Protein AF-A0A537GDN0-F1 (afdb_monomer)

Nearest PDB structures (foldseek):
  1l4i-assembly1_B  TM=6.019E-01  e=6.657E-03  Escherichia coli
  2yrl-assembly1_A  TM=5.130E-01  e=1.513E-02  Homo sapiens
  5cl2-assembly1_B  TM=4.945E-01  e=1.211E-01  Bacillus subtilis subsp. subtilis str. 168
  6z2o-assembly1_A  TM=4.673E-01  e=4.736E+00  Akkermansia muciniphila ATCC BAA-835

Structure (mmCIF, N/CA/C/O backbone):
data_AF-A0A537GDN0-F1
#
_entry.id   AF-A0A537GDN0-F1
#
loop_
_atom_site.group_PDB
_atom_site.id
_atom_site.type_symbol
_atom_site.label_atom_id
_atom_site.label_alt_id
_atom_site.label_comp_id
_atom_site.label_asym_id
_atom_site.label_entity_id
_atom_site.label_seq_id
_atom_site.pdbx_PDB_ins_code
_atom_site.Cartn_x
_atom_site.Cartn_y
_atom_site.Cartn_z
_atom_site.occupancy
_atom_site.B_iso_or_equiv
_atom_site.auth_seq_id
_atom_site.auth_comp_id
_atom_site.auth_asym_id
_atom_site.auth_atom_id
_atom_site.pdbx_PDB_model_num
ATOM 1 N N . MET A 1 1 ? 2.043 -4.968 15.373 1.00 88.62 1 MET A N 1
ATOM 2 C CA . MET A 1 1 ? 2.159 -6.056 14.367 1.00 88.62 1 MET A CA 1
ATOM 3 C C . MET A 1 1 ? 3.309 -5.772 13.423 1.00 88.62 1 MET A C 1
ATOM 5 O O . MET A 1 1 ? 3.603 -4.604 13.199 1.00 88.62 1 MET A O 1
ATOM 9 N N . ILE A 1 2 ? 3.929 -6.816 12.875 1.00 94.31 2 ILE A N 1
ATOM 10 C CA . ILE A 1 2 ? 4.989 -6.703 11.864 1.00 94.31 2 ILE A CA 1
ATOM 11 C C . ILE A 1 2 ? 4.588 -7.547 10.654 1.00 94.31 2 ILE A C 1
ATOM 13 O O . ILE A 1 2 ? 4.096 -8.663 10.818 1.00 94.31 2 ILE A O 1
ATOM 17 N N . TYR A 1 3 ? 4.791 -6.996 9.460 1.00 96.88 3 TYR A N 1
ATOM 18 C CA . TYR A 1 3 ? 4.464 -7.622 8.185 1.00 96.88 3 TYR A CA 1
ATOM 19 C C . TYR A 1 3 ? 5.710 -7.702 7.312 1.00 96.88 3 TYR A C 1
ATOM 21 O O . TYR A 1 3 ? 6.461 -6.732 7.231 1.00 96.88 3 TYR A O 1
ATOM 29 N N . GLN A 1 4 ? 5.887 -8.825 6.625 1.00 96.38 4 GLN A N 1
ATOM 30 C CA . GLN A 1 4 ? 6.893 -8.987 5.579 1.00 96.38 4 GLN A CA 1
ATOM 31 C C . GLN A 1 4 ? 6.228 -9.597 4.348 1.00 96.38 4 GLN A C 1
ATOM 33 O O . GLN A 1 4 ? 5.759 -10.730 4.391 1.00 96.38 4 GLN A O 1
ATOM 38 N N . SER A 1 5 ? 6.175 -8.854 3.247 1.00 96.38 5 SER A N 1
ATOM 39 C CA . SER A 1 5 ? 5.705 -9.373 1.964 1.00 96.38 5 SER A CA 1
ATOM 40 C C . SER A 1 5 ? 6.826 -10.102 1.225 1.00 96.38 5 SER A C 1
ATOM 42 O O . SER A 1 5 ? 8.001 -9.740 1.338 1.00 96.38 5 SER A O 1
ATOM 44 N N . PHE A 1 6 ? 6.467 -11.140 0.472 1.00 95.50 6 PHE A N 1
ATOM 45 C CA . PHE A 1 6 ? 7.384 -11.868 -0.401 1.00 95.50 6 PHE A CA 1
ATOM 46 C C . PHE A 1 6 ? 6.614 -12.625 -1.488 1.00 95.50 6 PHE A C 1
ATOM 48 O O . PHE A 1 6 ? 5.391 -12.756 -1.429 1.00 95.50 6 PHE A O 1
ATOM 55 N N . SER A 1 7 ? 7.331 -13.127 -2.489 1.00 94.75 7 SER A N 1
ATOM 56 C CA . SER A 1 7 ? 6.801 -14.087 -3.455 1.00 94.75 7 SER A CA 1
ATOM 57 C C . SER A 1 7 ? 7.675 -15.333 -3.507 1.00 94.75 7 SER A C 1
ATOM 59 O O . SER A 1 7 ? 8.884 -15.274 -3.277 1.00 94.75 7 SER A O 1
ATOM 61 N N . SER A 1 8 ? 7.058 -16.484 -3.755 1.00 94.19 8 SER A N 1
ATOM 62 C CA . SER A 1 8 ? 7.746 -17.776 -3.797 1.00 94.19 8 SER A CA 1
ATOM 63 C C . SER A 1 8 ? 6.926 -18.818 -4.567 1.00 94.19 8 SER A C 1
ATOM 65 O O . SER A 1 8 ? 5.904 -18.502 -5.180 1.00 94.19 8 SER A O 1
ATOM 67 N N . ILE A 1 9 ? 7.409 -20.060 -4.572 1.00 94.06 9 ILE A N 1
ATOM 68 C CA . ILE A 1 9 ? 6.649 -21.251 -4.970 1.00 94.06 9 ILE A CA 1
ATOM 69 C C . ILE A 1 9 ? 5.533 -21.564 -3.955 1.00 94.06 9 ILE A C 1
ATOM 71 O O . ILE A 1 9 ? 5.567 -21.096 -2.816 1.00 94.06 9 ILE A O 1
ATOM 75 N N . ALA A 1 10 ? 4.541 -22.372 -4.333 1.00 93.88 10 ALA A N 1
ATOM 76 C CA . ALA A 1 10 ? 3.380 -22.635 -3.476 1.00 93.88 10 ALA A CA 1
ATOM 77 C C . ALA A 1 10 ? 3.662 -23.588 -2.313 1.00 93.88 10 ALA A C 1
ATOM 79 O O . ALA A 1 10 ? 2.981 -23.532 -1.290 1.00 93.88 10 ALA A O 1
ATOM 80 N N . ASN A 1 11 ? 4.602 -24.517 -2.480 1.00 92.44 11 ASN A N 1
ATOM 81 C CA . ASN A 1 11 ? 4.937 -25.524 -1.478 1.00 92.44 11 ASN A CA 1
ATOM 82 C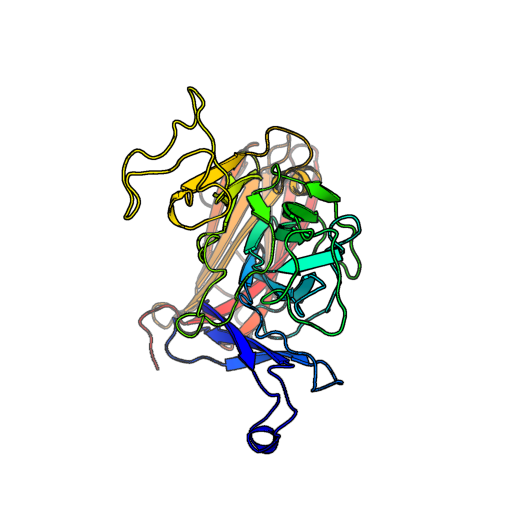 C . ASN A 1 11 ? 6.280 -26.195 -1.802 1.00 92.44 11 ASN A C 1
ATOM 84 O O . ASN A 1 11 ? 6.767 -26.109 -2.926 1.00 92.44 11 ASN A O 1
ATOM 88 N N . ALA A 1 12 ? 6.836 -26.935 -0.839 1.00 91.56 12 ALA A N 1
ATOM 89 C CA . ALA A 1 12 ? 8.118 -27.633 -0.984 1.00 91.56 12 ALA A CA 1
ATOM 90 C C . ALA A 1 12 ? 8.164 -28.646 -2.151 1.00 91.56 12 ALA A C 1
ATOM 92 O O . ALA A 1 12 ? 9.235 -28.957 -2.663 1.00 91.56 12 ALA A O 1
ATOM 93 N N . GLY A 1 13 ? 7.016 -29.158 -2.614 1.00 92.00 13 GLY A N 1
ATOM 94 C CA . GLY A 1 13 ? 6.959 -30.045 -3.780 1.00 92.00 13 GLY A CA 1
ATOM 95 C C . GLY A 1 13 ? 7.381 -29.363 -5.086 1.00 92.00 13 GLY A C 1
ATOM 96 O O . GLY A 1 13 ? 7.832 -30.035 -6.012 1.00 92.00 13 GLY A O 1
ATOM 97 N N . GLU A 1 14 ? 7.291 -28.035 -5.152 1.00 94.50 14 GLU A N 1
ATOM 98 C CA . GLU A 1 14 ? 7.679 -27.243 -6.320 1.00 94.50 14 GLU A CA 1
ATOM 99 C C . GLU A 1 14 ? 9.172 -26.881 -6.343 1.00 94.50 14 GLU A C 1
ATOM 101 O O . GLU A 1 14 ? 9.641 -26.354 -7.345 1.00 94.50 14 GLU A O 1
ATOM 106 N N . GLU A 1 15 ? 9.965 -27.223 -5.320 1.00 90.19 15 GLU A N 1
ATOM 107 C CA . GLU A 1 15 ? 11.417 -26.950 -5.310 1.00 90.19 15 GLU A CA 1
ATOM 108 C C . GLU A 1 15 ? 12.160 -27.612 -6.480 1.00 90.19 15 GLU A C 1
ATOM 110 O O . GLU A 1 15 ? 13.197 -27.132 -6.933 1.00 90.19 15 GLU A O 1
ATOM 115 N N . THR A 1 16 ? 11.621 -28.720 -6.991 1.00 92.50 16 THR A N 1
ATOM 116 C CA . THR A 1 16 ? 12.176 -29.449 -8.144 1.00 92.50 16 THR A CA 1
ATOM 117 C C . THR A 1 16 ? 11.519 -29.066 -9.475 1.00 92.50 16 THR A C 1
ATOM 119 O O . THR A 1 16 ? 11.880 -29.604 -10.524 1.00 92.50 16 THR A O 1
ATOM 122 N N . CYS A 1 17 ? 10.556 -28.141 -9.456 1.00 89.69 17 CYS A N 1
ATOM 123 C CA . CYS A 1 17 ? 9.817 -27.707 -10.632 1.00 89.69 17 CYS A CA 1
ATOM 124 C C . CYS A 1 17 ? 10.641 -26.709 -11.456 1.00 89.69 17 CYS A C 1
ATOM 126 O O . CYS A 1 17 ? 10.714 -25.524 -11.147 1.00 89.69 17 CYS A O 1
ATOM 128 N N . LEU A 1 18 ? 11.237 -27.183 -12.552 1.00 87.25 18 LEU A N 1
ATOM 129 C CA . LEU A 1 18 ? 12.128 -26.376 -13.399 1.00 87.25 18 LEU A CA 1
ATOM 130 C C . LEU A 1 18 ? 11.421 -25.257 -14.186 1.00 87.25 18 LEU A C 1
ATOM 132 O O . LEU A 1 18 ? 12.091 -24.398 -14.750 1.00 87.25 18 LEU A O 1
ATOM 136 N N . ASN A 1 19 ? 10.090 -25.285 -14.266 1.00 87.44 19 ASN A N 1
ATOM 137 C CA . ASN A 1 19 ? 9.272 -24.290 -14.962 1.00 87.44 19 ASN A CA 1
ATOM 138 C C . ASN A 1 19 ? 8.343 -23.502 -14.025 1.00 87.44 19 ASN A C 1
ATOM 140 O O . ASN A 1 19 ? 7.522 -22.728 -14.518 1.00 87.44 19 ASN A O 1
ATOM 144 N N . CYS A 1 20 ? 8.441 -23.707 -12.708 1.00 90.12 20 CYS A N 1
ATOM 145 C CA . CYS A 1 20 ? 7.679 -22.932 -11.739 1.00 90.12 20 CYS A CA 1
ATOM 146 C C . CYS A 1 20 ? 8.426 -21.636 -11.439 1.00 90.12 20 CYS A C 1
ATOM 148 O O . CYS A 1 20 ? 9.574 -21.644 -10.999 1.00 90.12 20 CYS A O 1
ATOM 150 N N . SER A 1 21 ? 7.754 -20.519 -11.676 1.00 91.75 21 SER A N 1
ATOM 151 C CA . SER A 1 21 ? 8.186 -19.208 -11.216 1.00 91.75 21 SER A CA 1
ATOM 152 C C . SER A 1 21 ? 7.772 -18.991 -9.756 1.00 91.75 21 SER A C 1
ATOM 154 O O . SER A 1 21 ? 7.131 -19.843 -9.136 1.00 91.75 21 SER A O 1
ATOM 156 N N . THR A 1 22 ? 8.089 -17.828 -9.192 1.00 93.12 22 THR A N 1
ATOM 157 C CA . THR A 1 22 ? 7.552 -17.374 -7.901 1.00 93.12 22 THR A CA 1
ATOM 158 C C . THR A 1 22 ? 6.092 -16.928 -8.057 1.00 93.12 22 THR A C 1
ATOM 160 O O . THR A 1 22 ? 5.756 -15.749 -7.958 1.00 93.12 22 THR A O 1
ATOM 163 N N . HIS A 1 23 ? 5.216 -17.880 -8.385 1.00 95.00 23 HIS A N 1
ATOM 164 C CA . HIS A 1 23 ? 3.822 -17.652 -8.797 1.00 95.00 23 HIS A CA 1
ATOM 165 C C . HIS A 1 23 ? 2.853 -17.387 -7.635 1.00 95.00 23 HIS A C 1
ATOM 167 O O . HIS A 1 23 ? 1.651 -17.189 -7.848 1.00 95.00 23 HIS A O 1
ATOM 173 N N . VAL A 1 24 ? 3.373 -17.337 -6.408 1.00 96.25 24 VAL A N 1
ATOM 174 C CA . VAL A 1 24 ? 2.602 -17.069 -5.197 1.00 96.25 24 VAL A CA 1
ATOM 175 C C . VAL A 1 24 ? 3.080 -15.800 -4.521 1.00 96.25 24 VAL A C 1
ATOM 177 O O . VAL A 1 24 ? 4.277 -15.600 -4.333 1.00 96.25 24 VAL A O 1
ATOM 180 N N . VAL A 1 25 ? 2.126 -14.969 -4.111 1.00 97.81 25 VAL A N 1
ATOM 181 C CA . VAL A 1 25 ? 2.342 -13.828 -3.223 1.00 97.81 25 VAL A CA 1
ATOM 182 C C . VAL A 1 25 ? 1.977 -14.244 -1.802 1.00 97.81 25 VAL A C 1
ATOM 184 O O . VAL A 1 25 ? 0.899 -14.797 -1.556 1.00 97.81 25 VAL A O 1
ATOM 187 N N . TRP A 1 26 ? 2.867 -13.940 -0.867 1.00 97.75 26 TRP A N 1
ATOM 188 C CA . TRP A 1 26 ? 2.755 -14.276 0.544 1.00 97.75 26 TRP A CA 1
ATOM 189 C C . TRP A 1 26 ? 2.945 -13.043 1.422 1.00 97.75 26 TRP A C 1
ATOM 191 O O . TRP A 1 26 ? 3.547 -12.038 1.029 1.00 97.75 26 TRP A O 1
ATOM 201 N N . ILE A 1 27 ? 2.455 -13.157 2.650 1.00 98.19 27 ILE A N 1
ATOM 202 C CA . ILE A 1 27 ? 2.752 -12.232 3.732 1.00 98.19 27 ILE A CA 1
ATOM 203 C C . ILE A 1 27 ? 3.086 -13.023 4.997 1.00 98.19 27 ILE A C 1
ATOM 205 O O . ILE A 1 27 ? 2.302 -13.858 5.439 1.00 98.19 27 ILE A O 1
ATOM 209 N N . ALA A 1 28 ? 4.233 -12.740 5.600 1.00 98.06 28 ALA A N 1
ATOM 210 C CA . ALA A 1 28 ? 4.562 -13.197 6.940 1.00 98.06 28 ALA A CA 1
ATOM 211 C C . ALA A 1 28 ? 4.006 -12.185 7.948 1.00 98.06 28 ALA A C 1
ATOM 213 O O . ALA A 1 28 ? 4.272 -10.983 7.841 1.00 98.06 28 ALA A O 1
ATOM 214 N N . VAL A 1 29 ? 3.239 -12.656 8.930 1.00 97.44 29 VAL A N 1
ATOM 215 C CA . VAL A 1 29 ? 2.605 -11.817 9.955 1.00 97.44 29 VAL A CA 1
ATOM 216 C C . VAL A 1 29 ? 3.133 -12.196 11.331 1.00 97.44 29 VAL A C 1
ATOM 218 O O . VAL A 1 29 ? 3.021 -13.350 11.741 1.00 97.44 29 VAL A O 1
ATOM 221 N N . SER A 1 30 ? 3.639 -11.209 12.069 1.00 95.12 30 SER A N 1
ATOM 222 C CA . SER A 1 30 ? 3.972 -11.346 13.486 1.00 95.12 30 SER A CA 1
ATOM 223 C C . SER A 1 30 ? 3.018 -10.535 14.364 1.00 95.12 30 SER A C 1
ATOM 225 O O . SER A 1 30 ? 2.785 -9.333 14.162 1.00 95.12 30 SER A O 1
ATOM 227 N N . ILE A 1 31 ? 2.500 -11.219 15.383 1.00 93.25 31 ILE A N 1
ATOM 228 C CA . ILE A 1 31 ? 1.643 -10.677 16.445 1.00 93.25 31 ILE A CA 1
ATOM 229 C C . ILE A 1 31 ? 2.354 -10.641 17.805 1.00 93.25 31 ILE A C 1
ATOM 231 O O . ILE A 1 31 ? 1.697 -10.416 18.815 1.00 93.25 31 ILE A O 1
ATOM 235 N N . ASP A 1 32 ? 3.668 -10.872 17.833 1.00 90.25 32 ASP A N 1
ATOM 236 C CA . ASP A 1 32 ? 4.475 -11.026 19.050 1.00 90.25 32 ASP A CA 1
ATOM 237 C C . ASP A 1 32 ? 5.768 -10.196 19.037 1.00 90.25 32 ASP A C 1
ATOM 239 O O . ASP A 1 32 ? 6.773 -10.543 19.656 1.00 90.25 32 ASP A O 1
ATOM 243 N N . GLY A 1 33 ? 5.751 -9.077 18.310 1.00 85.56 33 GLY A N 1
ATOM 244 C CA . GLY A 1 33 ? 6.897 -8.172 18.226 1.00 85.56 33 GLY A CA 1
ATOM 245 C C . GLY A 1 33 ? 8.056 -8.702 17.377 1.00 85.56 33 GLY A C 1
ATOM 246 O O . GLY A 1 33 ? 9.176 -8.224 17.529 1.00 85.56 33 GLY A O 1
ATOM 247 N N . GLY A 1 34 ? 7.794 -9.651 16.475 1.00 90.19 34 GLY A N 1
ATOM 248 C CA . GLY A 1 34 ? 8.768 -10.186 15.520 1.00 90.19 34 GLY A CA 1
ATOM 249 C C . GLY A 1 34 ? 9.501 -11.435 15.998 1.00 90.19 34 GLY A C 1
ATOM 250 O O . GLY A 1 34 ? 10.527 -11.779 15.417 1.00 90.19 34 GLY A O 1
ATOM 251 N N . ILE A 1 35 ? 9.012 -12.099 17.047 1.00 89.69 35 ILE A N 1
ATOM 252 C CA . ILE A 1 35 ? 9.621 -13.324 17.580 1.00 89.69 35 ILE A CA 1
ATOM 253 C C . ILE A 1 35 ? 9.262 -14.512 16.695 1.00 89.69 35 ILE A C 1
ATOM 255 O O . ILE A 1 35 ? 10.126 -15.323 16.361 1.00 89.69 35 ILE A O 1
ATOM 259 N N . SER A 1 36 ? 7.998 -14.596 16.288 1.00 93.00 36 SER A N 1
ATOM 260 C CA . SER A 1 36 ? 7.520 -15.590 15.341 1.00 93.00 36 SER A CA 1
ATOM 261 C C . SER A 1 36 ? 6.680 -14.947 14.245 1.00 93.00 36 SER A C 1
ATOM 263 O O . SER A 1 36 ? 6.077 -13.885 14.418 1.00 93.00 36 SER A O 1
ATOM 265 N N . PHE A 1 37 ? 6.662 -15.610 13.092 1.00 95.81 37 PHE A N 1
ATOM 266 C CA . PHE A 1 37 ? 5.874 -15.212 11.939 1.00 95.81 37 PHE A CA 1
ATOM 267 C C . PHE A 1 37 ? 5.026 -16.390 11.473 1.00 95.81 37 PHE A C 1
ATOM 269 O O . PHE A 1 37 ? 5.473 -17.536 11.479 1.00 95.81 37 PHE A O 1
ATOM 276 N N . THR A 1 38 ? 3.790 -16.098 11.081 1.00 96.62 38 THR A N 1
ATOM 277 C CA . THR A 1 38 ? 2.930 -17.031 10.350 1.00 96.62 38 THR A CA 1
ATOM 278 C C . THR A 1 38 ? 2.780 -16.531 8.924 1.00 96.62 38 THR A C 1
ATOM 280 O O . THR A 1 38 ? 2.380 -15.383 8.720 1.00 96.62 38 THR A O 1
ATOM 283 N N . ASP A 1 39 ? 3.078 -17.393 7.958 1.00 97.12 39 ASP A N 1
ATOM 284 C CA . ASP A 1 39 ? 2.928 -17.078 6.543 1.00 97.12 39 ASP A CA 1
ATOM 285 C C . ASP A 1 39 ? 1.483 -17.310 6.100 1.00 97.12 39 ASP A C 1
ATOM 287 O O . ASP A 1 39 ? 0.915 -18.387 6.293 1.00 97.12 39 ASP A O 1
ATOM 291 N N . TYR A 1 40 ? 0.892 -16.292 5.484 1.00 97.69 40 TYR A N 1
ATOM 292 C CA . TYR A 1 40 ? -0.434 -16.347 4.892 1.00 97.69 40 TYR A CA 1
ATOM 293 C C . TYR A 1 40 ? -0.339 -16.168 3.386 1.00 97.69 40 TYR A C 1
ATOM 295 O O . TYR A 1 40 ? 0.357 -15.290 2.869 1.00 97.69 40 TYR A O 1
ATOM 303 N N . GLN A 1 41 ? -1.084 -17.007 2.678 1.00 97.44 41 GLN A N 1
ATOM 304 C CA . GLN A 1 41 ? -1.215 -16.917 1.237 1.00 97.44 41 GLN A CA 1
ATOM 305 C C . GLN A 1 41 ? -2.073 -15.703 0.874 1.00 97.44 41 GLN A C 1
ATOM 307 O O . GLN A 1 41 ? -3.231 -15.605 1.284 1.00 97.44 41 GLN A O 1
ATOM 312 N N . VAL A 1 42 ? -1.518 -14.809 0.060 1.00 98.25 42 VAL A N 1
ATOM 313 C CA . VAL A 1 42 ? -2.214 -13.614 -0.437 1.00 98.25 42 VAL A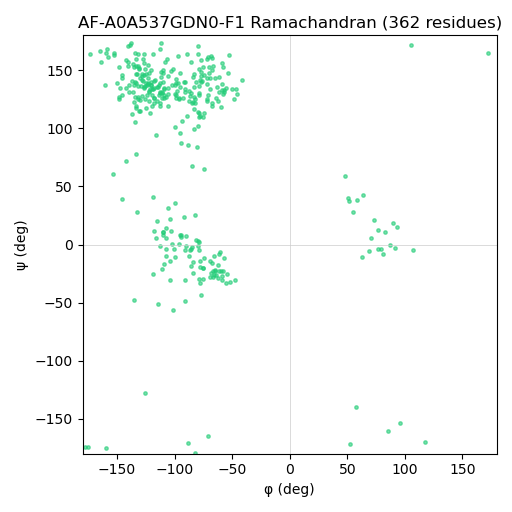 CA 1
ATOM 314 C C . VAL A 1 42 ? -2.897 -13.942 -1.757 1.00 98.25 42 VAL A C 1
ATOM 316 O O . VAL A 1 42 ? -4.078 -13.658 -1.945 1.00 98.25 42 VAL A O 1
ATOM 319 N N . TYR A 1 43 ? -2.152 -14.565 -2.670 1.00 97.38 43 TYR A N 1
ATOM 320 C CA . TYR A 1 43 ? -2.660 -15.023 -3.955 1.00 97.38 43 TYR A CA 1
ATOM 321 C C . TYR A 1 43 ? -1.748 -16.092 -4.565 1.00 97.38 43 TYR A C 1
ATOM 323 O O . TYR A 1 43 ? -0.533 -15.925 -4.563 1.00 97.38 43 TYR A O 1
ATOM 331 N N . ILE A 1 44 ? -2.341 -17.151 -5.126 1.00 95.75 44 ILE A N 1
ATOM 332 C CA . ILE A 1 44 ? -1.655 -18.148 -5.964 1.00 95.75 44 ILE A CA 1
ATOM 333 C C . ILE A 1 44 ? -2.158 -17.992 -7.391 1.00 95.75 44 ILE A C 1
ATOM 335 O O . ILE A 1 44 ? -3.365 -18.107 -7.625 1.00 95.75 44 ILE A O 1
ATOM 339 N N . LYS A 1 45 ? -1.248 -17.823 -8.354 1.00 94.44 45 LYS A N 1
ATOM 340 C CA . LYS A 1 45 ? -1.599 -17.936 -9.770 1.00 94.44 45 LYS A CA 1
ATOM 341 C C . LYS A 1 45 ? -1.602 -19.409 -10.188 1.00 94.44 45 LYS A C 1
ATOM 343 O O . LYS A 1 45 ? -0.568 -20.056 -10.102 1.00 94.44 45 LYS A O 1
ATOM 348 N N . PRO A 1 46 ? -2.723 -19.955 -10.701 1.00 92.50 46 PRO A N 1
ATOM 349 C CA . PRO A 1 46 ? -2.762 -21.359 -11.124 1.00 92.50 46 PRO A CA 1
ATOM 350 C C . PRO A 1 46 ? -1.792 -21.693 -12.262 1.00 92.50 46 PRO A C 1
ATOM 352 O O . PRO A 1 46 ? -1.339 -22.827 -12.390 1.00 92.50 46 PRO A O 1
ATOM 355 N N . ASP A 1 47 ? -1.498 -20.711 -13.111 1.00 92.44 47 ASP A N 1
ATOM 356 C CA . ASP A 1 47 ? -0.449 -20.825 -14.115 1.00 92.44 47 ASP A CA 1
ATOM 357 C C . ASP A 1 47 ? 0.910 -20.509 -13.484 1.00 92.44 47 ASP A C 1
ATOM 359 O O . ASP A 1 47 ? 1.287 -19.343 -13.335 1.00 92.44 47 ASP A O 1
ATOM 363 N N . VAL A 1 48 ? 1.623 -21.587 -13.160 1.00 92.31 48 VAL A N 1
ATOM 364 C CA . VAL A 1 48 ? 2.904 -21.602 -12.444 1.00 92.31 48 VAL A CA 1
ATOM 365 C C . VAL A 1 48 ? 4.058 -20.966 -13.217 1.00 92.31 48 VAL A C 1
ATOM 367 O O . VAL A 1 48 ? 5.126 -20.768 -12.648 1.00 92.31 48 VAL A O 1
ATOM 370 N N . THR A 1 49 ? 3.880 -20.653 -14.503 1.00 91.19 49 THR A N 1
ATOM 371 C CA . THR A 1 49 ? 4.953 -20.085 -15.333 1.00 91.19 49 THR A CA 1
ATOM 372 C C . THR A 1 49 ? 5.088 -18.571 -15.196 1.00 91.19 49 THR A C 1
ATOM 374 O O . THR A 1 49 ? 6.115 -18.009 -15.568 1.00 91.19 49 THR A O 1
ATOM 377 N N . VAL A 1 50 ? 4.083 -17.903 -14.626 1.00 90.69 50 VAL A N 1
ATOM 378 C CA . VAL A 1 50 ? 4.102 -16.456 -14.385 1.00 90.69 50 VAL A CA 1
ATOM 379 C C . VAL A 1 50 ? 4.475 -16.177 -12.940 1.00 90.69 50 VAL A C 1
ATOM 381 O O . VAL A 1 50 ? 3.878 -16.733 -12.020 1.00 90.69 50 VAL A O 1
ATOM 384 N N . GLY A 1 51 ? 5.466 -15.311 -12.753 1.00 91.44 51 GLY A N 1
ATOM 385 C CA . GLY A 1 51 ? 5.966 -14.932 -11.438 1.00 91.44 51 GLY A CA 1
ATOM 386 C C . GLY A 1 51 ? 5.376 -13.629 -10.924 1.00 91.44 51 GLY A C 1
ATOM 387 O O . GLY A 1 51 ? 4.874 -12.809 -11.684 1.00 91.44 51 GLY A O 1
ATOM 388 N N . TYR A 1 52 ? 5.512 -13.441 -9.615 1.00 93.38 52 TYR A N 1
ATOM 389 C CA . TYR A 1 52 ? 5.368 -12.161 -8.919 1.00 93.38 52 TYR A CA 1
ATOM 390 C C . TYR A 1 52 ? 6.679 -11.743 -8.230 1.00 93.38 52 TYR A C 1
ATOM 392 O O . TYR A 1 52 ? 6.702 -10.848 -7.389 1.00 93.38 52 TYR A O 1
ATOM 400 N N . GLY A 1 53 ? 7.792 -12.418 -8.542 1.00 83.19 53 GLY A N 1
ATOM 401 C CA . GLY A 1 53 ? 9.156 -12.098 -8.087 1.00 83.19 53 GLY A CA 1
ATOM 402 C C . GLY A 1 53 ? 9.840 -11.005 -8.899 1.00 83.19 53 GLY A C 1
ATOM 403 O O . GLY A 1 53 ? 11.063 -10.986 -8.983 1.00 83.19 53 GLY A O 1
ATOM 404 N N . HIS A 1 54 ? 9.046 -10.140 -9.510 1.00 85.81 54 HIS A N 1
ATOM 405 C CA . HIS A 1 54 ? 9.460 -9.008 -10.325 1.00 85.81 54 HIS A CA 1
ATOM 406 C C . HIS A 1 54 ? 9.467 -7.811 -9.400 1.00 85.81 54 HIS A C 1
ATOM 408 O O . HIS A 1 54 ? 8.394 -7.343 -9.035 1.00 85.81 54 HIS A O 1
ATOM 414 N N . GLN A 1 55 ? 10.631 -7.464 -8.852 1.00 82.31 55 GLN A N 1
ATOM 415 C CA . GLN A 1 55 ? 10.774 -6.577 -7.696 1.00 82.31 55 GLN A CA 1
ATOM 416 C C . GLN A 1 55 ? 9.803 -5.368 -7.797 1.00 82.31 55 GLN A C 1
ATOM 418 O O . GLN A 1 55 ? 9.480 -4.880 -8.872 1.00 82.31 55 GLN A O 1
ATOM 423 N N . PHE A 1 56 ? 9.176 -4.872 -6.739 1.00 85.50 56 PHE A N 1
ATOM 424 C CA . PHE A 1 56 ? 9.040 -5.405 -5.390 1.00 85.50 56 PHE A CA 1
ATOM 425 C C . PHE A 1 56 ? 7.598 -5.884 -5.154 1.00 85.50 56 PHE A C 1
ATOM 427 O O . PHE A 1 56 ? 6.657 -5.395 -5.776 1.00 85.50 56 PHE A O 1
ATOM 434 N N . VAL A 1 57 ? 7.409 -6.801 -4.199 1.00 93.38 57 VAL A N 1
ATOM 435 C CA . VAL A 1 57 ? 6.103 -6.995 -3.550 1.00 93.38 57 VAL A CA 1
ATOM 436 C C . VAL A 1 57 ? 6.060 -6.050 -2.353 1.00 93.38 57 VAL A C 1
ATOM 438 O O . VAL A 1 57 ? 6.790 -6.257 -1.382 1.00 93.38 57 VAL A O 1
ATOM 441 N N . ASN A 1 58 ? 5.226 -5.018 -2.404 1.00 95.50 58 ASN A N 1
ATOM 442 C CA . ASN A 1 58 ? 5.172 -3.971 -1.384 1.00 95.50 58 ASN A CA 1
ATOM 443 C C . ASN A 1 58 ? 3.928 -4.127 -0.498 1.00 95.50 58 ASN A C 1
ATOM 445 O O . ASN A 1 58 ? 2.872 -4.544 -0.975 1.00 95.50 58 ASN A O 1
ATOM 449 N N . VAL A 1 59 ? 4.061 -3.797 0.789 1.00 97.62 59 VAL A N 1
ATOM 450 C CA . VAL A 1 59 ? 2.980 -3.853 1.781 1.00 97.62 59 VAL A CA 1
ATOM 451 C C . VAL A 1 59 ? 2.727 -2.474 2.384 1.00 97.62 59 VAL A C 1
ATOM 453 O O . VAL A 1 59 ? 3.662 -1.765 2.751 1.00 97.62 59 VAL A O 1
ATOM 456 N N . SER A 1 60 ? 1.455 -2.118 2.539 1.00 97.75 60 SER A N 1
ATOM 457 C CA . SER A 1 60 ? 1.008 -0.935 3.277 1.00 97.75 60 SER A CA 1
ATOM 458 C C . SER A 1 60 ? -0.188 -1.272 4.168 1.00 97.75 60 SER A C 1
ATOM 460 O O . SER A 1 60 ? -0.902 -2.251 3.943 1.00 97.75 60 SER A O 1
ATOM 462 N N . VAL A 1 61 ? -0.385 -0.491 5.231 1.00 96.94 61 VAL A N 1
ATOM 463 C CA . VAL A 1 61 ? -1.440 -0.715 6.229 1.00 96.94 61 VAL A CA 1
ATOM 464 C C . VAL A 1 61 ? -2.162 0.600 6.473 1.00 96.94 61 VAL A C 1
ATOM 466 O O . VAL A 1 61 ? -1.511 1.606 6.754 1.00 96.94 61 VAL A O 1
ATOM 469 N N . ASP A 1 62 ? -3.488 0.605 6.353 1.00 94.38 62 ASP A N 1
ATOM 470 C CA . ASP A 1 62 ? -4.282 1.794 6.675 1.00 94.38 62 ASP A CA 1
ATOM 471 C C . ASP A 1 62 ? -4.514 1.949 8.186 1.00 94.38 62 ASP A C 1
ATOM 473 O O . ASP A 1 62 ? -4.238 1.062 8.995 1.00 94.38 62 ASP A O 1
ATOM 477 N N . GLN A 1 63 ? -5.067 3.094 8.584 1.00 88.31 63 GLN A N 1
ATOM 478 C CA . GLN A 1 63 ? -5.355 3.410 9.988 1.00 88.31 63 GLN A CA 1
ATOM 479 C C . GLN A 1 63 ? -6.371 2.464 10.658 1.00 88.31 63 GLN A C 1
ATOM 481 O O . GLN A 1 63 ? -6.436 2.424 11.886 1.00 88.31 63 GLN A O 1
ATOM 486 N N . ALA A 1 64 ? -7.157 1.705 9.884 1.00 87.31 64 ALA A N 1
ATOM 487 C CA . ALA A 1 64 ? -8.081 0.698 10.408 1.00 87.31 64 ALA A CA 1
ATOM 488 C C . ALA A 1 64 ? -7.440 -0.696 10.538 1.00 87.31 64 ALA A C 1
ATOM 490 O O . ALA A 1 64 ? -8.100 -1.627 11.000 1.00 87.31 64 ALA A O 1
ATOM 491 N N . GLY A 1 65 ? -6.170 -0.851 10.151 1.00 91.75 65 GLY A N 1
ATOM 492 C CA . GLY A 1 65 ? -5.465 -2.130 10.165 1.00 91.75 65 GLY A CA 1
ATOM 493 C C . GLY A 1 65 ? -5.745 -3.003 8.942 1.00 91.75 65 GLY A C 1
ATOM 494 O O . GLY A 1 65 ? -5.358 -4.175 8.940 1.00 91.75 65 GLY A O 1
ATOM 495 N N . SER A 1 66 ? -6.392 -2.465 7.900 1.00 95.62 66 SER A N 1
ATOM 496 C CA . SER A 1 66 ? -6.478 -3.172 6.623 1.00 95.62 66 SER A CA 1
ATOM 497 C C . SER A 1 66 ? -5.096 -3.198 5.986 1.00 95.62 66 SER A C 1
ATOM 499 O O . SER A 1 66 ? -4.404 -2.181 5.939 1.00 95.62 66 SER A O 1
ATOM 501 N N . VAL A 1 67 ? -4.702 -4.364 5.492 1.00 98.38 67 VAL A N 1
ATOM 502 C CA . VAL A 1 67 ? -3.388 -4.599 4.892 1.00 98.38 67 VAL A CA 1
ATOM 503 C C . VAL A 1 67 ? -3.559 -4.692 3.385 1.00 98.38 67 VAL A C 1
ATOM 505 O O . VAL A 1 67 ? -4.453 -5.396 2.917 1.00 98.38 67 VAL A O 1
ATOM 508 N N . TYR A 1 68 ? -2.695 -4.022 2.634 1.00 98.62 68 TYR A N 1
ATOM 509 C CA . TYR A 1 68 ? -2.669 -4.043 1.177 1.00 98.62 68 TYR A CA 1
ATOM 510 C C . TYR A 1 68 ? -1.323 -4.574 0.713 1.00 98.62 68 TYR A C 1
ATOM 512 O O . TYR A 1 68 ? -0.285 -4.146 1.215 1.00 98.62 68 TYR A O 1
ATOM 520 N N . LEU A 1 69 ? -1.342 -5.490 -0.251 1.00 98.44 69 LEU A N 1
ATOM 521 C CA . LEU A 1 69 ? -0.151 -5.886 -0.991 1.00 98.44 69 LEU A CA 1
ATOM 522 C C . LEU A 1 69 ? -0.295 -5.426 -2.432 1.00 98.44 69 LEU A C 1
ATOM 524 O O . LEU A 1 69 ? -1.319 -5.710 -3.051 1.00 98.44 69 LEU A O 1
ATOM 528 N N . VAL A 1 70 ? 0.737 -4.769 -2.958 1.00 98.00 70 VAL A N 1
ATOM 529 C CA . VAL A 1 70 ? 0.855 -4.413 -4.377 1.00 98.00 70 VAL A CA 1
ATOM 530 C C . VAL A 1 70 ? 2.028 -5.162 -5.001 1.00 98.00 70 VAL A C 1
ATOM 532 O O . VAL A 1 70 ? 3.086 -5.305 -4.387 1.00 98.00 70 VAL A O 1
ATOM 535 N N . TYR A 1 71 ? 1.813 -5.707 -6.192 1.00 97.50 71 TYR A N 1
ATOM 536 C CA . TYR A 1 71 ? 2.744 -6.614 -6.865 1.00 97.50 71 TYR A CA 1
ATOM 537 C C . TYR A 1 71 ? 2.463 -6.661 -8.364 1.00 97.50 71 TYR A C 1
ATOM 539 O O . TYR A 1 71 ? 1.396 -6.247 -8.815 1.00 97.50 71 TYR A O 1
ATOM 547 N N . ASN A 1 72 ? 3.408 -7.182 -9.144 1.00 95.06 72 ASN A N 1
ATOM 548 C CA . ASN A 1 72 ? 3.318 -7.179 -10.600 1.00 95.06 72 ASN A CA 1
ATOM 549 C C . ASN A 1 72 ? 3.815 -8.480 -11.225 1.00 95.06 72 ASN A C 1
ATOM 551 O O . ASN A 1 72 ? 4.590 -9.207 -10.609 1.00 95.06 72 ASN A O 1
ATOM 555 N N . ASP A 1 73 ? 3.348 -8.755 -12.440 1.00 93.62 73 ASP A N 1
ATOM 556 C CA . ASP A 1 73 ? 3.733 -9.924 -13.236 1.00 93.62 73 ASP A CA 1
ATOM 557 C C . ASP A 1 73 ? 4.679 -9.574 -14.398 1.00 93.62 73 ASP A C 1
ATOM 559 O O . ASP A 1 73 ? 4.600 -10.209 -15.445 1.00 93.62 73 ASP A O 1
ATOM 563 N N . ASN A 1 74 ? 5.533 -8.551 -14.235 1.00 90.50 74 ASN A N 1
ATOM 564 C CA . ASN A 1 74 ? 6.308 -7.872 -15.286 1.00 90.50 74 ASN A CA 1
ATOM 565 C C . ASN A 1 74 ? 5.495 -7.031 -16.279 1.00 90.50 74 ASN A C 1
ATOM 567 O O . ASN A 1 74 ? 6.094 -6.341 -17.101 1.00 90.50 74 ASN A O 1
ATOM 571 N N . HIS A 1 75 ? 4.159 -7.037 -16.232 1.00 92.00 75 HIS A N 1
ATOM 572 C CA . HIS A 1 75 ? 3.337 -6.273 -17.180 1.00 92.00 75 HIS A CA 1
ATOM 573 C C . HIS A 1 75 ? 2.202 -5.514 -16.510 1.00 92.00 75 HIS A C 1
ATOM 575 O O . HIS A 1 75 ? 1.967 -4.333 -16.772 1.00 92.00 75 HIS A O 1
ATOM 581 N N . ASN A 1 76 ? 1.468 -6.203 -15.654 1.00 94.25 76 ASN A N 1
ATOM 582 C CA . ASN A 1 76 ? 0.299 -5.702 -14.975 1.00 94.25 76 ASN A CA 1
ATOM 583 C C . ASN A 1 76 ? 0.597 -5.520 -13.498 1.00 94.25 76 ASN A C 1
ATOM 585 O O . ASN A 1 76 ? 1.209 -6.361 -12.845 1.00 94.25 76 ASN A O 1
ATOM 589 N N . MET A 1 77 ? 0.078 -4.420 -12.975 1.00 95.62 77 MET A N 1
ATOM 590 C CA . MET A 1 77 ? 0.077 -4.115 -11.566 1.00 95.62 77 MET A CA 1
ATOM 591 C C . MET A 1 77 ? -1.192 -4.647 -10.925 1.00 95.62 77 MET A C 1
ATOM 593 O O . MET A 1 77 ? -2.293 -4.410 -11.430 1.00 95.62 77 MET A O 1
ATOM 597 N N . PHE A 1 78 ? -1.049 -5.308 -9.788 1.00 97.62 78 PHE A N 1
ATOM 598 C CA . PHE A 1 78 ? -2.145 -5.864 -9.015 1.00 97.62 78 PHE A CA 1
ATOM 599 C C . PHE A 1 78 ? -2.083 -5.385 -7.576 1.00 97.62 78 PHE A C 1
ATOM 601 O O . PHE A 1 78 ? -1.016 -5.063 -7.052 1.00 97.62 78 PHE A O 1
ATOM 608 N N . TYR A 1 79 ? -3.240 -5.400 -6.925 1.00 98.12 79 TYR A N 1
ATOM 609 C CA . TYR A 1 79 ? -3.298 -5.381 -5.477 1.00 98.12 79 TYR A CA 1
ATOM 610 C C . TYR A 1 79 ? -4.226 -6.457 -4.926 1.00 98.12 79 TYR A C 1
ATOM 612 O O . TYR A 1 79 ? -5.208 -6.852 -5.561 1.00 98.12 79 TYR A O 1
ATOM 620 N N . SER A 1 80 ? -3.914 -6.884 -3.710 1.00 98.69 80 SER A N 1
ATOM 621 C CA . SER A 1 80 ? -4.806 -7.640 -2.839 1.00 98.69 80 SER A CA 1
ATOM 622 C C . SER A 1 80 ? -4.954 -6.893 -1.521 1.00 98.69 80 SER A C 1
ATOM 624 O O . SER A 1 80 ? -4.059 -6.145 -1.123 1.00 98.69 80 SER A O 1
ATOM 626 N N . TYR A 1 81 ? -6.067 -7.104 -0.825 1.00 98.69 81 TYR A N 1
ATOM 627 C CA . TYR A 1 81 ? -6.284 -6.506 0.490 1.00 98.69 81 TYR A CA 1
ATOM 628 C C . TYR A 1 81 ? -6.849 -7.504 1.501 1.00 98.69 81 TYR A C 1
ATOM 630 O O . TYR A 1 81 ? -7.564 -8.445 1.150 1.00 98.69 81 TYR A O 1
ATOM 638 N N . SER A 1 82 ? -6.563 -7.251 2.774 1.00 98.44 82 SER A N 1
ATOM 639 C CA . SER A 1 82 ? -7.050 -7.996 3.928 1.00 98.44 82 SER A CA 1
ATOM 640 C C . SER A 1 82 ? -7.660 -7.031 4.939 1.00 98.44 82 SER A C 1
ATOM 642 O O . SER A 1 82 ? -6.969 -6.146 5.434 1.00 98.44 82 SER A O 1
ATOM 644 N N . THR A 1 83 ? -8.895 -7.284 5.370 1.00 95.81 83 THR A N 1
ATOM 645 C CA . THR A 1 83 ? -9.506 -6.631 6.547 1.00 95.81 83 THR A CA 1
ATOM 646 C C . THR A 1 83 ? -9.362 -7.469 7.823 1.00 95.81 83 THR A C 1
ATOM 648 O O . THR A 1 83 ? -9.961 -7.159 8.847 1.00 95.81 83 THR A O 1
ATOM 651 N N . THR A 1 84 ? -8.585 -8.555 7.769 1.00 95.81 84 THR A N 1
ATOM 652 C CA . THR A 1 84 ? -8.327 -9.470 8.889 1.00 95.81 84 THR A CA 1
ATOM 653 C C . THR A 1 84 ? -6.839 -9.505 9.244 1.00 95.81 84 THR A C 1
ATOM 655 O O . THR A 1 84 ? -6.283 -10.578 9.463 1.00 95.81 84 THR A O 1
ATOM 658 N N . PHE A 1 85 ? -6.169 -8.346 9.234 1.00 95.81 85 PHE A N 1
ATOM 659 C CA . PHE A 1 85 ? -4.763 -8.201 9.649 1.00 95.81 85 PHE A CA 1
ATOM 660 C C . PHE A 1 85 ? -3.776 -9.179 8.975 1.00 95.81 85 PHE A C 1
ATOM 662 O O . PHE A 1 85 ? -2.857 -9.698 9.601 1.00 95.81 85 PHE A O 1
ATOM 669 N N . GLY A 1 86 ? -3.992 -9.478 7.694 1.00 96.44 86 GLY A N 1
ATOM 670 C CA . GLY A 1 86 ? -3.158 -10.360 6.880 1.00 96.44 86 GLY A CA 1
ATOM 671 C C . GLY A 1 86 ? -3.577 -11.832 6.868 1.00 96.44 86 GLY A C 1
ATOM 672 O O . GLY A 1 86 ? -2.970 -12.602 6.133 1.00 96.44 86 GLY A O 1
ATOM 673 N N . GLN A 1 87 ? -4.613 -12.229 7.618 1.00 95.19 87 GLN A N 1
ATOM 674 C CA . GLN A 1 87 ? -5.020 -13.641 7.725 1.00 95.19 87 GLN A CA 1
ATOM 675 C C . GLN A 1 87 ? -5.828 -14.165 6.524 1.00 95.19 87 GLN A C 1
ATOM 677 O O . GLN A 1 87 ? -5.790 -15.355 6.219 1.00 95.19 87 GLN A O 1
ATOM 682 N N . SER A 1 88 ? -6.593 -13.301 5.851 1.00 96.81 88 SER A N 1
ATOM 683 C CA . SER A 1 88 ? -7.451 -13.663 4.718 1.00 96.81 88 SER A CA 1
ATOM 684 C C . SER A 1 88 ? -7.499 -12.524 3.707 1.00 96.81 88 SER A C 1
ATOM 686 O O . SER A 1 88 ? -7.482 -11.353 4.086 1.00 96.81 88 SER A O 1
ATOM 688 N N . TRP A 1 89 ? -7.538 -12.869 2.421 1.00 98.44 89 TRP A N 1
ATOM 689 C CA . TRP A 1 89 ? -7.242 -11.932 1.340 1.00 98.44 89 TRP A CA 1
ATOM 690 C C . TRP A 1 89 ? -8.329 -11.905 0.269 1.00 98.44 89 TRP A C 1
ATOM 692 O O . TRP A 1 89 ? -8.929 -12.924 -0.067 1.00 98.44 89 TRP A O 1
ATOM 702 N N . ASN A 1 90 ? -8.551 -10.714 -0.283 1.00 98.31 90 ASN A N 1
ATOM 703 C CA . ASN A 1 90 ? -9.354 -10.467 -1.474 1.00 98.31 90 ASN A CA 1
ATOM 704 C C . ASN A 1 90 ? -8.435 -10.002 -2.607 1.00 98.31 90 ASN A C 1
ATOM 706 O O . ASN A 1 90 ? -7.505 -9.232 -2.364 1.00 98.31 90 ASN A O 1
ATOM 710 N N . GLY A 1 91 ? -8.741 -10.407 -3.838 1.00 96.25 91 GLY A N 1
ATOM 711 C CA . GLY A 1 91 ? -7.956 -10.083 -5.030 1.00 96.25 91 GLY A CA 1
ATOM 712 C C . GLY A 1 91 ? -7.379 -11.332 -5.701 1.00 96.25 91 GLY A C 1
ATOM 713 O O . GLY A 1 91 ? -7.767 -12.447 -5.340 1.00 96.25 91 GLY A O 1
ATOM 714 N N . PRO A 1 92 ? -6.479 -11.161 -6.684 1.00 96.62 92 PRO A N 1
ATOM 715 C CA . PRO A 1 92 ? -5.909 -9.910 -7.184 1.00 96.62 92 PRO A CA 1
ATOM 716 C C . PRO A 1 92 ? -6.937 -9.038 -7.895 1.00 96.62 92 PRO A C 1
ATOM 718 O O . PRO A 1 92 ? -7.834 -9.531 -8.577 1.00 96.62 92 PRO A O 1
ATOM 721 N N . PHE A 1 93 ? -6.734 -7.729 -7.826 1.00 97.94 93 PHE A N 1
ATOM 722 C CA . PHE A 1 93 ? -7.408 -6.758 -8.678 1.00 97.94 93 PHE A CA 1
ATOM 723 C C . PHE A 1 93 ? -6.359 -5.957 -9.444 1.00 97.94 93 PHE A C 1
ATOM 725 O O . PHE A 1 93 ? -5.400 -5.460 -8.855 1.00 97.94 93 PHE A O 1
ATOM 732 N N . ARG A 1 94 ? -6.530 -5.830 -10.760 1.00 97.12 94 ARG A N 1
ATOM 733 C CA . ARG A 1 94 ? -5.608 -5.075 -11.614 1.00 97.12 94 ARG A CA 1
ATOM 734 C C . ARG A 1 94 ? -5.749 -3.566 -11.375 1.00 97.12 94 ARG A C 1
ATOM 736 O O . ARG A 1 94 ? -6.867 -3.063 -11.285 1.00 97.12 94 ARG A O 1
ATOM 743 N N . ILE A 1 95 ? -4.618 -2.864 -11.325 1.00 97.75 95 ILE A N 1
ATOM 744 C CA . ILE A 1 95 ? -4.517 -1.410 -11.125 1.00 97.75 95 ILE A CA 1
ATOM 745 C C . ILE A 1 95 ? -4.253 -0.694 -12.450 1.00 97.75 95 ILE A C 1
ATOM 747 O O . ILE A 1 95 ? -5.005 0.202 -12.831 1.00 97.75 95 ILE A O 1
ATOM 751 N N . ASN A 1 96 ? -3.173 -1.067 -13.146 1.00 97.56 96 ASN A N 1
ATOM 752 C CA . ASN A 1 96 ? -2.694 -0.311 -14.298 1.00 97.56 96 ASN A CA 1
ATOM 753 C C . ASN A 1 96 ? -3.619 -0.466 -15.509 1.00 97.56 96 ASN A C 1
ATOM 755 O O . ASN A 1 96 ? -4.127 -1.546 -15.824 1.00 97.56 96 ASN A O 1
ATOM 759 N N . SER A 1 97 ? -3.761 0.626 -16.243 1.00 97.00 97 SER A N 1
ATOM 760 C CA . SER A 1 97 ? -4.485 0.715 -17.504 1.00 97.00 97 SER A CA 1
ATOM 761 C C . SER A 1 97 ? -3.666 1.492 -18.537 1.00 97.00 97 SER A C 1
ATOM 763 O O . SER A 1 97 ? -2.697 2.177 -18.191 1.00 97.00 97 SER A O 1
ATOM 765 N N . SER A 1 98 ? -4.054 1.394 -19.814 1.00 96.06 98 SER A N 1
ATOM 766 C CA . SER A 1 98 ? -3.459 2.204 -20.884 1.00 96.06 98 SER A CA 1
ATOM 767 C C . SER A 1 98 ? -3.445 3.688 -20.481 1.00 96.06 98 SER A C 1
ATOM 769 O O . SER A 1 98 ? -4.476 4.191 -20.033 1.00 96.06 98 SER A O 1
ATOM 771 N N . PRO A 1 99 ? -2.326 4.412 -20.666 1.00 96.62 99 PRO A N 1
ATOM 772 C CA . PRO A 1 99 ? -1.172 4.044 -21.494 1.00 96.62 99 PRO A CA 1
ATOM 773 C C . PRO A 1 99 ? -0.047 3.262 -20.789 1.00 96.62 99 PRO A C 1
ATOM 775 O O . PRO A 1 99 ? 0.975 3.029 -21.419 1.00 96.62 99 PRO A O 1
ATOM 778 N N . SER A 1 100 ? -0.197 2.824 -19.534 1.00 97.69 100 SER A N 1
ATOM 779 C CA . SER A 1 100 ? 0.788 1.953 -18.867 1.00 97.69 100 SER A CA 1
ATOM 780 C C . SER A 1 100 ? 0.465 0.484 -19.146 1.00 97.69 100 SER A C 1
ATOM 782 O O . SER A 1 100 ? -0.241 -0.173 -18.381 1.00 97.69 100 SER A O 1
ATOM 784 N N . ASN A 1 101 ? 0.959 -0.021 -20.274 1.00 96.69 101 ASN A N 1
ATOM 785 C CA . ASN A 1 101 ? 0.758 -1.405 -20.709 1.00 96.69 101 ASN A CA 1
ATOM 786 C C . ASN A 1 101 ? 1.762 -2.382 -20.076 1.00 96.69 101 ASN A C 1
ATOM 788 O O . ASN A 1 101 ? 1.440 -3.558 -19.938 1.00 96.69 101 ASN A O 1
ATOM 792 N N . THR A 1 102 ? 2.929 -1.881 -19.667 1.00 97.00 102 THR A N 1
ATOM 793 C CA . THR A 1 102 ? 3.892 -2.555 -18.784 1.00 97.00 102 THR A CA 1
ATOM 794 C C . THR A 1 102 ? 4.019 -1.739 -17.490 1.00 97.00 102 THR A C 1
ATOM 796 O O . THR A 1 102 ? 3.968 -0.505 -17.557 1.00 97.00 102 THR A O 1
ATOM 799 N N . ALA A 1 103 ? 4.146 -2.393 -16.331 1.00 95.81 103 ALA A N 1
ATOM 800 C CA . ALA A 1 103 ? 4.217 -1.769 -15.007 1.00 95.81 103 ALA A CA 1
ATOM 801 C C . ALA A 1 103 ? 5.090 -2.592 -14.041 1.00 95.81 103 ALA A C 1
ATOM 803 O O . ALA A 1 103 ? 4.804 -3.769 -13.834 1.00 95.81 103 ALA A O 1
ATOM 804 N N . ILE A 1 104 ? 6.100 -1.960 -13.433 1.00 95.25 104 ILE A N 1
ATOM 805 C CA . ILE A 1 104 ? 7.120 -2.602 -12.576 1.00 95.25 104 ILE A CA 1
ATOM 806 C C . ILE A 1 104 ? 7.471 -1.734 -11.353 1.00 95.25 104 ILE A C 1
ATOM 808 O O . ILE A 1 104 ? 7.056 -0.574 -11.279 1.00 95.25 104 ILE A O 1
ATOM 812 N N . PHE A 1 105 ? 8.237 -2.285 -10.402 1.00 94.06 105 PHE A N 1
ATOM 813 C CA . PHE A 1 105 ? 8.697 -1.620 -9.168 1.00 94.06 105 PHE A CA 1
ATOM 814 C C . PHE A 1 105 ? 7.585 -0.875 -8.405 1.00 94.06 105 PHE A C 1
ATOM 816 O O . PHE A 1 105 ? 7.679 0.335 -8.204 1.00 94.06 105 PHE A O 1
ATOM 823 N N . PRO A 1 106 ? 6.500 -1.543 -7.971 1.00 95.62 106 PRO A N 1
ATOM 824 C CA . PRO A 1 106 ? 5.430 -0.837 -7.292 1.00 95.62 106 PRO A CA 1
ATOM 825 C C . PRO A 1 106 ? 5.780 -0.435 -5.864 1.00 95.62 106 PRO A C 1
ATOM 827 O O . PRO A 1 106 ? 6.401 -1.184 -5.109 1.00 95.62 106 PRO A O 1
ATOM 830 N N . TRP A 1 107 ? 5.255 0.720 -5.471 1.00 97.06 107 TRP A N 1
ATOM 831 C CA . TRP A 1 107 ? 5.225 1.202 -4.097 1.00 97.06 107 TRP A CA 1
ATOM 832 C C . TRP A 1 107 ? 3.839 1.722 -3.746 1.00 97.06 107 TRP A C 1
ATOM 834 O O . TRP A 1 107 ? 3.086 2.148 -4.621 1.00 97.06 107 TRP A O 1
ATOM 844 N N . SER A 1 108 ? 3.488 1.692 -2.462 1.00 97.88 108 SER A N 1
ATOM 845 C CA . SER A 1 108 ? 2.178 2.152 -2.009 1.00 97.88 108 SER A CA 1
ATOM 846 C C . SER A 1 108 ? 2.227 2.930 -0.699 1.00 97.88 108 SER A C 1
ATOM 848 O O . SER A 1 108 ? 3.113 2.730 0.131 1.00 97.88 108 SER A O 1
ATOM 850 N N . SER A 1 109 ? 1.247 3.813 -0.514 1.00 97.69 109 SER A N 1
ATOM 851 C CA . SER A 1 109 ? 0.997 4.522 0.739 1.00 97.69 109 SER A CA 1
ATOM 852 C C . SER A 1 109 ? -0.486 4.412 1.076 1.00 97.69 109 SER A C 1
ATOM 854 O O . SER A 1 109 ? -1.345 4.742 0.259 1.00 97.69 109 SER A O 1
ATOM 856 N N . ALA A 1 110 ? -0.784 3.920 2.274 1.00 96.50 110 ALA A N 1
ATOM 857 C CA . ALA A 1 110 ? -2.141 3.818 2.790 1.00 96.50 110 ALA A CA 1
ATOM 858 C C . ALA A 1 110 ? -2.395 4.931 3.813 1.00 96.50 110 ALA A C 1
ATOM 860 O O . ALA A 1 110 ? -1.480 5.383 4.505 1.00 96.50 110 ALA A O 1
ATOM 861 N N . GLY A 1 111 ? -3.644 5.380 3.897 1.00 91.88 111 GLY A N 1
ATOM 862 C CA . GLY A 1 111 ? -4.044 6.498 4.745 1.00 91.88 111 GLY A CA 1
ATOM 863 C C . GLY A 1 111 ? -5.189 6.111 5.684 1.00 91.88 111 GLY A C 1
ATOM 864 O O . GLY A 1 111 ? -5.093 5.116 6.408 1.00 91.88 111 GLY A O 1
ATOM 865 N N . PRO A 1 112 ? -6.283 6.887 5.704 1.00 89.25 112 PRO A N 1
ATOM 866 C CA . PRO A 1 112 ? -7.543 6.480 6.313 1.00 89.25 112 PRO A CA 1
ATOM 867 C C . PRO A 1 112 ? -8.055 5.127 5.810 1.00 89.25 112 PRO A C 1
ATOM 869 O O . PRO A 1 112 ? -7.659 4.646 4.746 1.00 89.25 112 PRO A O 1
ATOM 872 N N . ALA A 1 113 ? -8.987 4.549 6.568 1.00 89.00 113 ALA A N 1
ATOM 873 C CA . ALA A 1 113 ? -9.594 3.254 6.280 1.00 89.00 113 ALA A CA 1
ATOM 874 C C . ALA A 1 113 ? -10.061 3.143 4.818 1.00 89.00 113 ALA A C 1
ATOM 876 O O . ALA A 1 113 ? -10.838 3.972 4.343 1.00 89.00 113 ALA A O 1
ATOM 877 N N . GLY A 1 114 ? -9.604 2.109 4.112 1.00 92.94 114 GLY A N 1
ATOM 878 C CA . GLY A 1 114 ? -10.007 1.855 2.729 1.00 92.94 114 GLY A CA 1
ATOM 879 C C . GLY A 1 114 ? -9.344 2.751 1.682 1.00 92.94 114 GLY A C 1
ATOM 880 O O . GLY A 1 114 ? -9.815 2.761 0.548 1.00 92.94 114 GLY A O 1
ATOM 881 N N . THR A 1 115 ? -8.295 3.509 2.012 1.00 95.44 115 THR A N 1
ATOM 882 C CA . THR A 1 115 ? -7.629 4.410 1.056 1.00 95.44 115 THR A CA 1
ATOM 883 C C . THR A 1 115 ? -6.208 3.958 0.737 1.00 95.44 115 THR A C 1
ATOM 885 O O . THR A 1 115 ? -5.460 3.563 1.633 1.00 95.44 115 THR A O 1
ATOM 888 N N . LEU A 1 116 ? -5.844 4.013 -0.545 1.00 98.25 116 LEU A N 1
ATOM 889 C CA . LEU A 1 116 ? -4.564 3.532 -1.051 1.00 98.25 116 LEU A CA 1
ATOM 890 C C . LEU A 1 116 ? -4.099 4.351 -2.262 1.00 98.25 116 LEU A C 1
ATOM 892 O O . LEU A 1 116 ? -4.820 4.464 -3.256 1.00 98.25 116 LEU A O 1
ATOM 896 N N . ASP A 1 117 ? -2.876 4.861 -2.178 1.00 98.56 117 ASP A N 1
ATOM 897 C CA . ASP A 1 117 ? -2.111 5.400 -3.300 1.00 98.56 117 ASP A CA 1
ATOM 898 C C . ASP A 1 117 ? -1.071 4.364 -3.738 1.00 98.56 117 ASP A C 1
ATOM 900 O O . ASP A 1 117 ? -0.413 3.743 -2.899 1.00 98.56 117 ASP A O 1
ATOM 904 N N . VAL A 1 118 ? -0.906 4.185 -5.048 1.00 98.50 118 VAL A N 1
ATOM 905 C CA . VAL A 1 118 ? 0.064 3.262 -5.651 1.00 98.50 118 VAL A CA 1
ATOM 906 C C . VAL A 1 118 ? 0.838 3.981 -6.744 1.00 98.50 118 VAL A C 1
ATOM 908 O O . VAL A 1 118 ? 0.256 4.687 -7.566 1.00 98.50 118 VAL A O 1
ATOM 911 N N . VAL A 1 119 ? 2.150 3.777 -6.770 1.00 98.31 119 VAL A N 1
ATOM 912 C CA . VAL A 1 119 ? 3.059 4.306 -7.790 1.00 98.31 119 VAL A CA 1
ATOM 913 C C . VAL A 1 119 ? 3.868 3.179 -8.415 1.00 98.31 119 VAL A C 1
ATOM 915 O O . VAL A 1 119 ? 4.101 2.159 -7.770 1.00 98.31 119 VAL A O 1
ATOM 918 N N . TRP A 1 120 ? 4.268 3.346 -9.673 1.00 97.75 120 TRP A N 1
ATOM 919 C CA . TRP A 1 120 ? 5.080 2.376 -10.418 1.00 97.75 120 TRP A CA 1
ATOM 920 C C . TRP A 1 120 ? 5.811 3.053 -11.583 1.00 97.75 120 TRP A C 1
ATOM 922 O O . TRP A 1 120 ? 5.387 4.121 -12.042 1.00 97.75 120 TRP A O 1
ATOM 932 N N . TYR A 1 121 ? 6.857 2.412 -12.109 1.00 97.38 121 TYR A N 1
ATOM 933 C CA . TYR A 1 121 ? 7.369 2.750 -13.438 1.00 97.38 121 TYR A CA 1
ATOM 934 C C . TYR A 1 121 ? 6.531 2.042 -14.494 1.00 97.38 121 TYR A C 1
ATOM 936 O O . TYR A 1 121 ? 6.363 0.822 -14.465 1.00 97.38 121 TYR A O 1
ATOM 944 N N . GLY A 1 122 ? 5.985 2.808 -15.431 1.00 97.19 122 GLY A N 1
ATOM 945 C CA . GLY A 1 122 ? 5.113 2.307 -16.480 1.00 97.19 122 GLY A CA 1
ATOM 946 C C . GLY A 1 122 ? 5.626 2.635 -17.873 1.00 97.19 122 GLY A C 1
ATOM 947 O O . GLY A 1 122 ? 6.120 3.735 -18.115 1.00 97.19 122 GLY A O 1
ATOM 948 N N . SER A 1 123 ? 5.433 1.701 -18.803 1.00 98.06 123 SER A N 1
ATOM 949 C CA . SER A 1 123 ? 5.692 1.899 -20.230 1.00 98.06 123 SER A CA 1
ATOM 950 C C . SER A 1 123 ? 4.442 1.638 -21.062 1.00 98.06 123 SER A C 1
ATOM 952 O O . SER A 1 123 ? 3.619 0.782 -20.733 1.00 98.06 123 SER A O 1
ATOM 954 N N . SER A 1 124 ? 4.308 2.366 -22.171 1.00 97.44 124 SER A N 1
ATOM 955 C CA . SER A 1 124 ? 3.305 2.065 -23.201 1.00 97.44 124 SER A CA 1
ATOM 956 C C . SER A 1 124 ? 3.710 0.907 -24.107 1.00 97.44 124 SER A C 1
ATOM 958 O O . SER A 1 124 ? 2.841 0.284 -24.726 1.00 97.44 124 SER A O 1
ATOM 960 N N . TYR A 1 125 ? 5.006 0.587 -24.146 1.00 97.69 125 TYR A N 1
ATOM 961 C CA . TYR A 1 125 ? 5.515 -0.601 -24.807 1.00 97.69 125 TYR A CA 1
ATOM 962 C C . TYR A 1 125 ? 5.090 -1.852 -24.035 1.00 97.69 125 TYR A C 1
ATOM 964 O O . TYR A 1 125 ? 5.016 -1.850 -22.805 1.00 97.69 125 TYR A O 1
ATOM 972 N N . TYR A 1 126 ? 4.791 -2.914 -24.772 1.00 95.44 126 TYR A N 1
ATOM 973 C CA . TYR A 1 126 ? 4.393 -4.201 -24.227 1.00 95.44 126 TYR A CA 1
ATOM 974 C C . TYR A 1 126 ? 4.935 -5.311 -25.119 1.00 95.44 126 TYR A C 1
ATOM 976 O O . TYR A 1 126 ? 4.697 -5.307 -26.329 1.00 95.44 126 TYR A O 1
ATOM 984 N N . ASP A 1 127 ? 5.612 -6.270 -24.502 1.00 92.31 127 ASP A N 1
ATOM 985 C CA . ASP A 1 127 ? 6.009 -7.529 -25.114 1.00 92.31 127 ASP A CA 1
ATOM 986 C C . ASP A 1 127 ? 5.590 -8.656 -24.166 1.00 92.31 127 ASP A C 1
ATOM 988 O O . ASP A 1 127 ? 6.073 -8.739 -23.044 1.00 92.31 127 ASP A O 1
ATOM 992 N N . GLY A 1 128 ? 4.656 -9.507 -24.594 1.00 84.56 128 GLY A N 1
ATOM 993 C CA . GLY A 1 128 ? 4.147 -10.612 -23.774 1.00 84.56 128 GLY A CA 1
ATOM 994 C C . GLY A 1 128 ? 5.066 -11.837 -23.719 1.00 84.56 128 GLY A C 1
ATOM 995 O O . GLY A 1 128 ? 4.678 -12.850 -23.142 1.00 84.56 128 GLY A O 1
ATOM 996 N N . VAL A 1 129 ? 6.233 -11.781 -24.365 1.00 84.69 129 VAL A N 1
ATOM 997 C CA . VAL A 1 129 ? 7.208 -12.876 -24.440 1.00 84.69 129 VAL A CA 1
ATOM 998 C C . VAL A 1 129 ? 8.488 -12.500 -23.709 1.00 84.69 129 VAL A C 1
ATOM 1000 O O . VAL A 1 129 ? 8.965 -13.268 -22.876 1.00 84.69 129 VAL A O 1
ATOM 1003 N N . ASN A 1 130 ? 9.052 -11.336 -24.025 1.00 86.81 130 ASN A N 1
ATOM 1004 C CA . ASN A 1 130 ? 10.323 -10.906 -23.457 1.00 86.81 130 ASN A CA 1
ATOM 1005 C C . ASN A 1 130 ? 10.106 -10.076 -22.183 1.00 86.81 130 ASN A C 1
ATOM 1007 O O . ASN A 1 130 ? 9.190 -9.255 -22.145 1.00 86.81 130 ASN A O 1
ATOM 1011 N N . PRO A 1 131 ? 10.934 -10.250 -21.137 1.00 89.19 131 PRO A N 1
ATOM 1012 C CA . PRO A 1 131 ? 10.832 -9.440 -19.931 1.00 89.19 131 PRO A CA 1
ATOM 1013 C C . PRO A 1 131 ? 11.311 -7.998 -20.180 1.00 89.19 131 PRO A C 1
ATOM 1015 O O . PRO A 1 131 ? 12.123 -7.775 -21.094 1.00 89.19 131 PRO A O 1
ATOM 1018 N N . PRO A 1 132 ? 10.893 -7.043 -19.321 1.00 92.06 132 PRO A N 1
ATOM 1019 C CA . PRO A 1 132 ? 11.327 -5.646 -19.358 1.00 92.06 132 PRO A CA 1
ATOM 1020 C C . PRO A 1 132 ? 12.837 -5.445 -19.493 1.00 92.06 132 PRO A C 1
ATOM 1022 O O . PRO A 1 132 ? 13.255 -4.502 -20.150 1.00 92.06 132 PRO A O 1
ATOM 1025 N N . ASP A 1 133 ? 13.657 -6.357 -18.964 1.00 92.12 133 ASP A N 1
ATOM 1026 C CA . ASP A 1 133 ? 15.126 -6.334 -19.041 1.00 92.12 133 ASP A CA 1
ATOM 1027 C C . ASP A 1 133 ? 15.688 -6.173 -20.463 1.00 92.12 133 ASP A C 1
ATOM 1029 O O . ASP A 1 133 ? 16.724 -5.543 -20.668 1.00 92.12 133 ASP A O 1
ATOM 1033 N N . SER A 1 134 ? 14.974 -6.703 -21.455 1.00 92.06 134 SER A N 1
ATOM 1034 C CA . SER A 1 134 ? 15.421 -6.780 -22.851 1.00 92.06 134 SER A CA 1
ATOM 1035 C C . SER A 1 134 ? 14.656 -5.851 -23.796 1.00 92.06 134 SER A C 1
ATOM 1037 O O . SER A 1 134 ? 14.767 -5.971 -25.019 1.00 92.06 134 SER A O 1
ATOM 1039 N N . TYR A 1 135 ? 13.858 -4.933 -23.247 1.00 95.56 135 TYR A N 1
ATOM 1040 C CA . TYR A 1 135 ? 13.051 -4.033 -24.058 1.00 95.56 135 TYR A CA 1
ATOM 1041 C C . TYR A 1 135 ? 13.915 -3.130 -24.958 1.00 95.56 135 TYR A C 1
ATOM 1043 O O . TYR A 1 135 ? 15.002 -2.689 -24.574 1.00 95.56 135 TYR A O 1
ATOM 1051 N N . PRO A 1 136 ? 13.444 -2.829 -26.182 1.00 96.12 136 PRO A N 1
ATOM 1052 C CA . PRO A 1 136 ? 14.167 -1.968 -27.108 1.00 96.12 136 PRO A CA 1
ATOM 1053 C C . PRO A 1 136 ? 14.146 -0.512 -26.636 1.00 96.12 136 PRO A C 1
ATOM 1055 O O . PRO A 1 136 ? 13.234 -0.095 -25.932 1.00 96.12 136 PRO A O 1
ATOM 1058 N N . MET A 1 137 ? 15.065 0.312 -27.149 1.00 95.81 137 MET A N 1
ATOM 1059 C CA . MET A 1 137 ? 15.128 1.761 -26.871 1.00 95.81 137 MET A CA 1
ATOM 1060 C C . MET A 1 137 ? 13.847 2.547 -27.213 1.00 95.81 137 MET A C 1
ATOM 1062 O O . MET A 1 137 ? 13.713 3.706 -26.837 1.00 95.81 137 MET A O 1
ATOM 1066 N N . THR A 1 138 ? 12.894 1.950 -27.934 1.00 96.56 138 THR A N 1
ATOM 1067 C CA . THR A 1 138 ? 11.566 2.538 -28.167 1.00 96.56 138 THR A CA 1
ATOM 1068 C C . THR A 1 138 ? 10.620 2.399 -26.971 1.00 96.56 138 THR A C 1
ATOM 1070 O O . THR A 1 138 ? 9.575 3.044 -26.959 1.00 96.56 138 THR A O 1
ATOM 1073 N N . ALA A 1 139 ? 10.938 1.549 -25.991 1.00 97.62 139 ALA A N 1
ATOM 1074 C CA . ALA A 1 139 ? 10.208 1.464 -24.737 1.00 97.62 139 ALA A CA 1
ATOM 1075 C C . ALA A 1 139 ? 10.588 2.655 -23.859 1.00 97.62 139 ALA A C 1
ATOM 1077 O O . ALA A 1 139 ? 11.713 2.732 -23.386 1.00 97.62 139 ALA A O 1
ATOM 1078 N N . SER A 1 140 ? 9.660 3.590 -23.669 1.00 97.88 140 SER A N 1
ATOM 1079 C CA . SER A 1 140 ? 9.828 4.730 -22.767 1.00 97.88 140 SER A CA 1
ATOM 1080 C C . SER A 1 140 ? 9.147 4.453 -21.435 1.00 97.88 140 SER A C 1
ATOM 1082 O O . SER A 1 140 ? 8.022 3.943 -21.422 1.00 97.88 140 SER A O 1
ATOM 1084 N N . TRP A 1 141 ? 9.786 4.839 -20.341 1.00 98.25 141 TRP A N 1
ATOM 1085 C CA . TRP A 1 141 ? 9.288 4.652 -18.985 1.00 98.25 141 TRP A CA 1
ATOM 1086 C C . TRP A 1 141 ? 8.962 5.993 -18.345 1.00 98.25 141 TRP A C 1
ATOM 1088 O O . TRP A 1 141 ? 9.709 6.959 -18.493 1.00 98.25 141 TRP A O 1
ATOM 1098 N N . GLN A 1 142 ? 7.846 6.045 -17.627 1.00 98.50 142 GLN A N 1
ATOM 1099 C CA . GLN A 1 142 ? 7.414 7.182 -16.817 1.00 98.50 142 GLN A CA 1
ATOM 1100 C C . GLN A 1 142 ? 6.968 6.692 -15.443 1.00 98.50 142 GLN A C 1
ATOM 1102 O O . GLN A 1 142 ? 6.576 5.538 -15.286 1.00 98.50 142 GLN A O 1
ATOM 1107 N N . VAL A 1 143 ? 6.940 7.586 -14.466 1.00 98.44 143 VAL A N 1
ATOM 1108 C CA . VAL A 1 143 ? 6.293 7.342 -13.181 1.00 98.44 143 VAL A CA 1
ATOM 1109 C C . VAL A 1 143 ? 4.791 7.518 -13.343 1.00 98.44 143 VAL A C 1
ATOM 1111 O O . VAL A 1 143 ? 4.310 8.543 -13.835 1.00 98.44 143 VAL A O 1
ATOM 1114 N N . TYR A 1 144 ? 4.038 6.520 -12.904 1.00 98.56 144 TYR A N 1
ATOM 1115 C CA . TYR A 1 144 ? 2.588 6.578 -12.803 1.00 98.56 144 TYR A CA 1
ATOM 1116 C C . TYR A 1 144 ? 2.164 6.612 -11.341 1.00 98.56 144 TYR A C 1
ATOM 1118 O O . TYR A 1 144 ? 2.828 6.063 -10.466 1.00 98.56 144 TYR A O 1
ATOM 1126 N N . PHE A 1 145 ? 1.028 7.256 -11.107 1.00 98.56 145 PHE A N 1
ATOM 1127 C CA . PHE A 1 145 ? 0.341 7.330 -9.829 1.00 98.56 145 PHE A CA 1
ATOM 1128 C C . PHE A 1 145 ? -1.104 6.883 -10.029 1.00 98.56 145 PHE A C 1
ATOM 1130 O O . PHE A 1 145 ? -1.760 7.324 -10.978 1.00 98.56 145 PHE A O 1
ATOM 1137 N N . ALA A 1 146 ? -1.622 6.048 -9.134 1.00 98.31 146 ALA A N 1
ATOM 1138 C CA . ALA A 1 146 ? -3.042 5.767 -9.048 1.00 98.31 146 ALA A CA 1
ATOM 1139 C C . ALA A 1 146 ? -3.550 5.804 -7.613 1.00 98.31 146 ALA A C 1
ATOM 1141 O O . ALA A 1 146 ? -2.916 5.285 -6.701 1.00 98.31 146 ALA A O 1
ATOM 1142 N N . GLN A 1 147 ? -4.742 6.369 -7.447 1.00 98.12 147 GLN A N 1
ATOM 1143 C CA . GLN A 1 147 ? -5.412 6.488 -6.158 1.00 98.12 147 GLN A CA 1
ATOM 1144 C C . GLN A 1 147 ? -6.728 5.715 -6.149 1.00 98.12 147 GLN A C 1
ATOM 1146 O O . GLN A 1 147 ? -7.499 5.763 -7.116 1.00 98.12 147 GLN A O 1
ATOM 1151 N N . ASN A 1 148 ? -7.008 5.063 -5.023 1.00 97.62 148 ASN A N 1
ATOM 1152 C CA . ASN A 1 148 ? -8.277 4.421 -4.725 1.00 97.62 148 ASN A CA 1
ATOM 1153 C C . ASN A 1 148 ? -8.734 4.786 -3.308 1.00 97.62 148 ASN A C 1
ATOM 1155 O O . ASN A 1 148 ? -8.065 4.488 -2.323 1.00 97.62 148 ASN A O 1
ATOM 1159 N N . LEU A 1 149 ? -9.899 5.426 -3.205 1.00 95.69 149 LEU A N 1
ATOM 1160 C CA . LEU A 1 149 ? -10.487 5.865 -1.932 1.00 95.69 149 LEU A CA 1
ATOM 1161 C C . LEU A 1 149 ? -11.484 4.848 -1.341 1.00 95.69 149 LEU A C 1
ATOM 1163 O O . LEU A 1 149 ? -12.215 5.173 -0.407 1.00 95.69 149 LEU A O 1
ATOM 1167 N N . ALA A 1 150 ? -11.572 3.655 -1.932 1.00 95.31 150 ALA A N 1
ATOM 1168 C CA . ALA A 1 150 ? -12.428 2.553 -1.501 1.00 95.31 150 ALA A CA 1
ATOM 1169 C C . ALA A 1 150 ? -11.753 1.188 -1.755 1.00 95.31 150 ALA A C 1
ATOM 1171 O O . ALA A 1 150 ? -12.405 0.230 -2.168 1.00 95.31 150 ALA A O 1
ATOM 1172 N N . ALA A 1 151 ? -10.445 1.097 -1.517 1.00 97.19 151 ALA A N 1
ATOM 1173 C CA . ALA A 1 151 ? -9.585 -0.035 -1.853 1.00 97.19 151 ALA A CA 1
ATOM 1174 C C . ALA A 1 151 ? -9.998 -1.363 -1.188 1.00 97.19 151 ALA A C 1
ATOM 1176 O O . ALA A 1 151 ? -9.718 -2.423 -1.742 1.00 97.19 151 ALA A O 1
ATOM 1177 N N . THR A 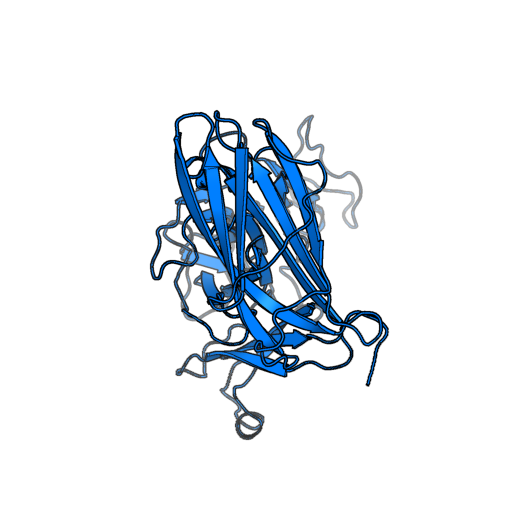1 152 ? -10.728 -1.333 -0.067 1.00 96.56 152 THR A N 1
ATOM 1178 C CA . THR A 1 152 ? -11.326 -2.521 0.584 1.00 96.56 152 THR A CA 1
ATOM 1179 C C . THR A 1 152 ? -12.650 -2.977 -0.037 1.00 96.56 152 THR A C 1
ATOM 1181 O O . THR A 1 152 ? -13.283 -3.912 0.456 1.00 96.56 152 THR A O 1
ATOM 1184 N N . THR A 1 153 ? -13.091 -2.335 -1.120 1.00 96.62 153 THR A N 1
ATOM 1185 C CA . THR A 1 153 ? -14.233 -2.770 -1.929 1.00 96.62 153 THR A CA 1
ATOM 1186 C C . THR A 1 153 ? -13.722 -3.517 -3.165 1.00 96.62 153 THR A C 1
ATOM 1188 O O . THR A 1 153 ? -12.933 -2.938 -3.923 1.00 96.62 153 THR A O 1
ATOM 1191 N N . PRO A 1 154 ? -14.180 -4.759 -3.427 1.00 96.50 154 PRO A N 1
ATOM 1192 C CA . PRO A 1 154 ? -13.777 -5.509 -4.613 1.00 96.50 154 PRO A CA 1
ATOM 1193 C C . PRO A 1 154 ? -14.046 -4.728 -5.904 1.00 96.50 154 PRO A C 1
ATOM 1195 O O . PRO A 1 154 ? -15.137 -4.186 -6.082 1.00 96.50 154 PRO A O 1
ATOM 1198 N N . ASN A 1 155 ? -13.075 -4.706 -6.823 1.00 95.00 155 ASN A N 1
ATOM 1199 C CA . ASN A 1 155 ? -13.164 -3.993 -8.110 1.00 95.00 155 ASN A CA 1
ATOM 1200 C C . ASN A 1 155 ? -13.498 -2.488 -7.995 1.00 95.00 155 ASN A C 1
ATOM 1202 O O . ASN A 1 155 ? -14.099 -1.905 -8.903 1.00 95.00 155 ASN A O 1
ATOM 1206 N N . SER A 1 156 ? -13.132 -1.848 -6.883 1.00 95.94 156 SER A N 1
ATOM 1207 C CA . SER A 1 156 ? -13.196 -0.390 -6.748 1.00 95.94 156 SER A CA 1
ATOM 1208 C C . SER A 1 156 ? -12.355 0.314 -7.820 1.00 95.94 156 SER A C 1
ATOM 1210 O O . SER A 1 156 ? -11.407 -0.241 -8.379 1.00 95.94 156 SER A O 1
ATOM 1212 N N . LYS A 1 157 ? -12.752 1.543 -8.164 1.00 94.31 157 LYS A N 1
ATOM 1213 C CA . LYS A 1 157 ? -12.151 2.288 -9.274 1.00 94.31 157 LYS A CA 1
ATOM 1214 C C . LYS A 1 157 ? -10.843 2.957 -8.862 1.00 94.31 157 LYS A C 1
ATOM 1216 O O . LYS A 1 157 ? -10.776 3.590 -7.812 1.00 94.31 157 LYS A O 1
ATOM 1221 N N . TRP A 1 158 ? -9.879 2.909 -9.773 1.00 97.19 158 TRP A N 1
ATOM 1222 C CA . TRP A 1 158 ? -8.611 3.622 -9.686 1.00 97.19 158 TRP A CA 1
ATOM 1223 C C . TRP A 1 158 ? -8.642 4.899 -10.525 1.00 97.19 158 TRP A C 1
ATOM 1225 O O . TRP A 1 158 ? -9.122 4.892 -11.661 1.00 97.19 158 TRP A O 1
ATOM 1235 N N . SER A 1 159 ? -8.108 5.988 -9.977 1.00 97.00 159 SER A N 1
ATOM 1236 C CA . SER A 1 159 ? -7.798 7.205 -10.729 1.00 97.00 159 SER A CA 1
ATOM 1237 C C . SER A 1 159 ? -6.309 7.224 -11.050 1.00 97.00 159 SER A C 1
ATOM 1239 O O . SER A 1 159 ? -5.514 7.541 -10.171 1.00 97.00 159 SER A O 1
ATOM 1241 N N . GLN A 1 160 ? -5.943 6.877 -12.285 1.00 97.81 160 GLN A N 1
ATOM 1242 C CA . GLN A 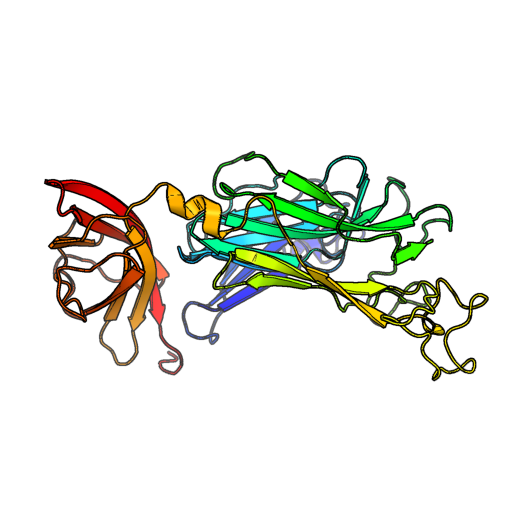1 160 ? -4.555 6.807 -12.750 1.00 97.81 160 GLN A CA 1
ATOM 1243 C C . GLN A 1 160 ? -4.140 8.090 -13.486 1.00 97.81 160 GLN A C 1
ATOM 1245 O O . GLN A 1 160 ? -4.887 8.604 -14.318 1.00 97.81 160 GLN A O 1
ATOM 1250 N N . THR A 1 161 ? -2.920 8.564 -13.237 1.00 97.25 161 THR A N 1
ATOM 1251 C CA . THR A 1 161 ? -2.260 9.642 -13.987 1.00 97.25 161 THR A CA 1
ATOM 1252 C C . THR A 1 161 ? -0.766 9.361 -14.139 1.00 97.25 161 THR A C 1
ATOM 1254 O O . THR A 1 161 ? -0.178 8.609 -13.363 1.00 97.25 161 THR A O 1
ATOM 1257 N N . THR A 1 162 ? -0.134 9.981 -15.131 1.00 97.88 162 THR A N 1
ATOM 1258 C CA . THR A 1 162 ? 1.329 10.066 -15.201 1.00 97.88 162 THR A CA 1
ATOM 1259 C C . THR A 1 162 ? 1.803 11.172 -14.253 1.00 97.88 162 THR A C 1
ATOM 1261 O O . THR A 1 162 ? 1.180 12.234 -14.198 1.00 97.88 162 THR A O 1
ATOM 1264 N N . ALA A 1 163 ? 2.867 10.915 -13.495 1.00 97.94 163 ALA A N 1
ATOM 1265 C CA . ALA A 1 163 ? 3.433 11.825 -12.498 1.00 97.94 163 ALA A CA 1
ATOM 1266 C C . ALA A 1 163 ? 4.772 12.454 -12.928 1.00 97.94 163 ALA A C 1
ATOM 1268 O O . ALA A 1 163 ? 5.240 13.385 -12.276 1.00 97.94 163 ALA A O 1
ATOM 1269 N N . SER A 1 164 ? 5.370 11.981 -14.025 1.00 97.69 164 SER A N 1
ATOM 1270 C CA . SER A 1 164 ? 6.647 12.473 -14.552 1.00 97.69 164 SER A CA 1
ATOM 1271 C C . SER A 1 164 ? 6.636 12.621 -16.078 1.00 97.69 164 SER A C 1
ATOM 1273 O O . SER A 1 164 ? 5.715 12.180 -16.772 1.00 97.69 164 SER A O 1
ATOM 1275 N N . GLY A 1 165 ? 7.712 13.201 -16.616 1.00 96.69 165 GLY A N 1
ATOM 1276 C CA . GLY A 1 165 ? 8.110 12.983 -18.007 1.00 96.69 165 GLY A CA 1
ATOM 1277 C C . GLY A 1 165 ? 8.663 11.570 -18.230 1.00 96.69 165 GLY A C 1
ATOM 1278 O O . GLY A 1 165 ? 8.483 10.677 -17.399 1.00 96.69 165 GLY A O 1
ATOM 1279 N N . ILE A 1 166 ? 9.344 11.364 -19.358 1.00 97.75 166 ILE A N 1
ATOM 1280 C CA . ILE A 1 166 ? 10.107 10.130 -19.585 1.00 97.75 166 ILE A CA 1
ATOM 1281 C C . ILE A 1 166 ? 11.334 10.148 -18.679 1.00 97.75 166 ILE A C 1
ATOM 1283 O O . ILE A 1 166 ? 12.061 11.135 -18.676 1.00 97.75 166 ILE A O 1
ATOM 1287 N N . VAL A 1 167 ? 11.530 9.066 -17.930 1.00 97.25 167 VAL A N 1
ATOM 1288 C CA . VAL A 1 167 ? 12.629 8.902 -16.968 1.00 97.25 167 VAL A CA 1
ATOM 1289 C C . VAL A 1 167 ? 13.672 7.892 -17.425 1.00 97.25 167 VAL A C 1
ATOM 1291 O O . VAL A 1 167 ? 14.757 7.889 -16.864 1.00 97.25 167 VAL A O 1
ATOM 1294 N N . HIS A 1 168 ? 13.340 7.051 -18.413 1.00 97.44 168 HIS A N 1
ATOM 1295 C CA . HIS A 1 168 ? 14.224 6.037 -18.989 1.00 97.44 168 HIS A CA 1
ATOM 1296 C C . HIS A 1 168 ? 13.695 5.528 -20.339 1.00 97.44 168 HIS A C 1
ATOM 1298 O O . HIS A 1 168 ? 12.492 5.576 -20.620 1.00 97.44 168 HIS A O 1
ATOM 1304 N N . TYR A 1 169 ? 14.592 4.991 -21.153 1.00 97.88 169 TYR A N 1
ATOM 1305 C CA . TYR A 1 169 ? 14.349 4.287 -22.400 1.00 97.88 169 TYR A CA 1
ATOM 1306 C C . TYR A 1 169 ? 15.090 2.954 -22.412 1.00 97.88 169 TYR A C 1
ATOM 1308 O O . TYR A 1 169 ? 16.253 2.884 -22.025 1.00 97.88 169 TYR A O 1
ATOM 1316 N N . GLY A 1 170 ? 14.469 1.935 -23.001 1.00 96.81 170 GLY A N 1
ATOM 1317 C CA . GLY A 1 170 ? 15.090 0.625 -23.154 1.00 96.81 170 GLY A CA 1
ATOM 1318 C C . GLY A 1 170 ? 14.698 -0.344 -22.053 1.00 96.81 170 GLY A C 1
ATOM 1319 O O . GLY A 1 170 ? 13.586 -0.282 -21.518 1.00 96.81 170 GLY A O 1
ATOM 1320 N N . GLY A 1 171 ? 15.586 -1.300 -21.804 1.00 95.31 171 GLY A N 1
ATOM 1321 C CA . GLY A 1 171 ? 15.339 -2.373 -20.860 1.00 95.31 171 GLY A CA 1
ATOM 1322 C C . GLY A 1 171 ? 15.525 -1.936 -19.415 1.00 95.31 171 GLY A C 1
ATOM 1323 O O . GLY A 1 171 ? 16.353 -1.081 -19.142 1.00 95.31 171 GLY A O 1
ATOM 1324 N N . VAL A 1 172 ? 14.795 -2.562 -18.492 1.00 94.56 172 VAL A N 1
ATOM 1325 C CA . VAL A 1 172 ? 14.955 -2.359 -17.042 1.00 94.56 172 VAL A CA 1
ATOM 1326 C C . VAL A 1 172 ? 15.202 -3.706 -16.377 1.00 94.56 172 VAL A C 1
ATOM 1328 O O . VAL A 1 172 ? 14.357 -4.597 -16.440 1.00 94.56 172 VAL A O 1
ATOM 1331 N N . CYS A 1 173 ? 16.370 -3.866 -15.757 1.00 91.94 173 CYS A N 1
ATOM 1332 C CA . CYS A 1 173 ? 16.758 -5.112 -15.110 1.00 91.94 173 CYS A CA 1
ATOM 1333 C C . CYS A 1 173 ? 16.234 -5.201 -13.676 1.00 91.94 173 CYS A C 1
ATOM 1335 O O . CYS A 1 173 ? 16.495 -4.331 -12.851 1.00 91.94 173 CYS A O 1
ATOM 1337 N N . GLU A 1 174 ? 15.590 -6.318 -13.339 1.00 89.75 174 GLU A N 1
ATOM 1338 C CA . GLU A 1 174 ? 15.000 -6.564 -12.009 1.00 89.75 174 GLU A CA 1
ATOM 1339 C C . GLU A 1 174 ? 15.750 -7.640 -11.209 1.00 89.75 174 GLU A C 1
ATOM 1341 O O . GLU A 1 174 ? 15.310 -8.096 -10.158 1.00 89.75 174 GLU A O 1
ATOM 1346 N N . SER A 1 175 ? 16.904 -8.093 -11.706 1.00 86.75 175 SER A N 1
ATOM 1347 C CA . SER A 1 175 ? 17.621 -9.252 -11.150 1.00 86.75 175 SER A CA 1
ATOM 1348 C C . SER A 1 175 ? 18.659 -8.887 -10.077 1.00 86.75 175 SER A C 1
ATOM 1350 O O . SER A 1 175 ? 19.612 -9.633 -9.829 1.00 86.75 175 SER A O 1
ATOM 1352 N N . GLY A 1 176 ? 18.512 -7.740 -9.406 1.00 82.44 176 GLY A N 1
ATOM 1353 C CA . GLY A 1 176 ? 19.435 -7.358 -8.328 1.00 82.44 176 GLY A CA 1
ATOM 1354 C C . GLY A 1 176 ? 20.905 -7.280 -8.790 1.00 82.44 176 GLY A C 1
ATOM 1355 O O . GLY A 1 176 ? 21.226 -6.876 -9.906 1.00 82.44 176 GLY A O 1
ATOM 1356 N N . VAL A 1 177 ? 21.809 -7.750 -7.937 1.00 79.69 177 VAL A N 1
ATOM 1357 C CA . VAL A 1 177 ? 23.262 -7.784 -8.190 1.00 79.69 177 VAL A CA 1
ATOM 1358 C C . VAL A 1 177 ? 23.691 -8.642 -9.390 1.00 79.69 177 VAL A C 1
ATOM 1360 O O . VAL A 1 177 ? 24.864 -8.633 -9.748 1.00 79.69 177 VAL A O 1
ATOM 1363 N N . THR A 1 178 ? 22.775 -9.406 -9.992 1.00 86.44 178 THR A N 1
ATOM 1364 C CA . THR A 1 178 ? 23.071 -10.255 -11.159 1.00 86.44 178 THR A CA 1
ATOM 1365 C C . THR A 1 178 ? 22.842 -9.550 -12.497 1.00 86.44 178 THR A C 1
ATOM 1367 O O . THR A 1 178 ? 23.179 -10.103 -13.542 1.00 86.44 178 THR A O 1
ATOM 1370 N N . CYS A 1 179 ? 22.319 -8.321 -12.477 1.00 88.12 179 CYS A N 1
ATOM 1371 C CA . CYS A 1 179 ? 22.172 -7.494 -13.668 1.00 88.12 179 CYS A CA 1
ATOM 1372 C C . CYS A 1 179 ? 23.531 -7.150 -14.290 1.00 88.12 179 CYS A C 1
ATOM 1374 O O . CYS A 1 179 ? 24.457 -6.730 -13.598 1.00 88.12 179 CYS A O 1
ATOM 1376 N N . THR A 1 180 ? 23.630 -7.267 -15.614 1.00 87.44 180 THR A N 1
ATOM 1377 C CA . THR A 1 180 ? 24.825 -6.877 -16.386 1.00 87.44 180 THR A CA 1
ATOM 1378 C C . THR A 1 180 ? 24.669 -5.531 -17.105 1.00 87.44 180 THR A C 1
ATOM 1380 O O . THR A 1 180 ? 25.587 -5.103 -17.799 1.00 87.44 180 THR A O 1
ATOM 1383 N N . GLY A 1 181 ? 23.516 -4.875 -16.954 1.00 87.38 181 GLY A N 1
ATOM 1384 C CA . GLY A 1 181 ? 23.160 -3.573 -17.524 1.00 87.38 181 GLY A CA 1
ATOM 1385 C C . GLY A 1 181 ? 21.761 -3.147 -17.065 1.00 87.38 181 GLY A C 1
ATOM 1386 O O . GLY A 1 181 ? 21.161 -3.848 -16.247 1.00 87.38 181 GLY A O 1
ATOM 1387 N N . ASN A 1 182 ? 21.247 -2.030 -17.596 1.00 88.06 182 ASN A N 1
ATOM 1388 C CA . ASN A 1 182 ? 19.848 -1.608 -17.431 1.00 88.06 182 ASN A CA 1
ATOM 1389 C C . ASN A 1 182 ? 19.418 -1.418 -15.961 1.00 88.06 182 ASN A C 1
ATOM 1391 O O . ASN A 1 182 ? 18.316 -1.792 -15.558 1.00 88.06 182 ASN A O 1
ATOM 1395 N N . ARG A 1 183 ? 20.322 -0.879 -15.131 1.00 89.00 183 ARG A N 1
ATOM 1396 C CA . ARG A 1 183 ? 20.096 -0.601 -13.695 1.00 89.00 183 ARG A CA 1
ATOM 1397 C C . ARG A 1 183 ? 20.136 0.875 -13.348 1.00 89.00 183 ARG A C 1
ATOM 1399 O O . ARG A 1 183 ? 20.304 1.245 -12.191 1.00 89.00 183 ARG A O 1
ATOM 1406 N N . ASP A 1 184 ? 19.939 1.705 -14.357 1.00 88.50 184 ASP A N 1
ATOM 1407 C CA . ASP A 1 184 ? 20.073 3.154 -14.286 1.00 88.50 184 ASP A CA 1
ATOM 1408 C C . ASP A 1 184 ? 18.958 3.797 -13.438 1.00 88.50 184 ASP A C 1
ATOM 1410 O O . ASP A 1 184 ? 19.191 4.813 -12.786 1.00 88.50 184 ASP A O 1
ATOM 1414 N N . LEU A 1 185 ? 17.780 3.161 -13.362 1.00 88.50 185 LEU A N 1
ATOM 1415 C CA . LEU A 1 185 ? 16.658 3.585 -12.508 1.00 88.50 185 LEU A CA 1
ATOM 1416 C C . LEU A 1 185 ? 16.804 3.210 -11.026 1.00 88.50 185 LEU A C 1
ATOM 1418 O O . LEU A 1 185 ? 15.967 3.616 -10.220 1.00 88.50 185 LEU A O 1
ATOM 1422 N N . LEU A 1 186 ? 17.853 2.461 -10.666 1.00 83.31 186 LEU A N 1
ATOM 1423 C CA . LEU A 1 186 ? 18.101 1.982 -9.304 1.00 83.31 186 LEU A CA 1
ATOM 1424 C C . LEU A 1 186 ? 16.881 1.250 -8.692 1.00 83.31 186 LEU A C 1
ATOM 1426 O O . LEU A 1 186 ? 15.889 0.965 -9.358 1.00 83.31 186 LEU A O 1
ATOM 1430 N N . ASP A 1 187 ? 16.975 0.937 -7.400 1.00 80.81 187 ASP A N 1
ATOM 1431 C CA . ASP A 1 187 ? 15.843 0.463 -6.589 1.00 80.81 187 ASP A CA 1
ATOM 1432 C C . ASP A 1 187 ? 15.332 1.604 -5.673 1.00 80.81 187 ASP A C 1
ATOM 1434 O O . ASP A 1 187 ? 14.743 1.357 -4.620 1.00 80.81 187 ASP A O 1
ATOM 1438 N N . ASP A 1 188 ? 15.613 2.863 -6.046 1.00 83.62 188 ASP A N 1
ATOM 1439 C CA . ASP A 1 188 ? 15.254 4.079 -5.303 1.00 83.62 188 ASP A CA 1
ATOM 1440 C C . ASP A 1 188 ? 13.928 4.644 -5.824 1.00 83.62 188 ASP A C 1
ATOM 1442 O O . ASP A 1 188 ? 13.872 5.440 -6.767 1.00 83.62 188 ASP A O 1
ATOM 1446 N N . PHE A 1 189 ? 12.839 4.144 -5.242 1.00 92.25 189 PHE A N 1
ATOM 1447 C CA . PHE A 1 189 ? 11.481 4.510 -5.611 1.00 92.25 189 PHE A CA 1
ATOM 1448 C C . PHE A 1 189 ? 10.552 4.401 -4.401 1.00 92.25 189 PHE A C 1
ATOM 1450 O O . PHE A 1 189 ? 10.654 3.457 -3.619 1.00 92.25 189 PHE A O 1
ATOM 1457 N N . GLY A 1 190 ? 9.636 5.353 -4.228 1.00 94.94 190 GLY A N 1
ATOM 1458 C CA . GLY A 1 190 ? 8.712 5.333 -3.098 1.00 94.94 190 GLY A CA 1
ATOM 1459 C C . GLY A 1 190 ? 7.648 6.420 -3.149 1.00 94.94 190 GLY A C 1
ATOM 1460 O O . GLY A 1 190 ? 7.767 7.408 -3.869 1.00 94.94 190 GLY A O 1
ATOM 1461 N N . VAL A 1 191 ? 6.597 6.243 -2.349 1.00 97.69 191 VAL A N 1
ATOM 1462 C CA . VAL A 1 191 ? 5.524 7.227 -2.178 1.00 97.69 191 VAL A CA 1
ATOM 1463 C C . VAL A 1 191 ? 5.152 7.359 -0.709 1.00 97.69 191 VAL A C 1
ATOM 1465 O O . VAL A 1 191 ? 5.079 6.370 0.020 1.00 97.69 191 VAL A O 1
ATOM 1468 N N . ALA A 1 192 ? 4.878 8.585 -0.279 1.00 97.00 192 ALA A N 1
ATOM 1469 C CA . ALA A 1 192 ? 4.296 8.868 1.023 1.00 97.00 192 ALA A CA 1
ATOM 1470 C C . ALA A 1 192 ? 3.181 9.902 0.882 1.00 97.00 192 ALA A C 1
ATOM 1472 O O . ALA A 1 192 ? 3.339 10.908 0.189 1.00 97.00 192 ALA A O 1
ATOM 1473 N N . ALA A 1 193 ? 2.065 9.682 1.571 1.00 95.88 193 ALA A N 1
ATOM 1474 C CA . ALA A 1 193 ? 1.039 10.699 1.720 1.00 95.88 193 ALA A CA 1
ATOM 1475 C C . ALA A 1 193 ? 1.389 11.657 2.867 1.00 95.88 193 ALA A C 1
ATOM 1477 O O . ALA A 1 193 ? 1.771 11.244 3.964 1.00 95.88 193 ALA A O 1
ATOM 1478 N N . SER A 1 194 ? 1.217 12.954 2.629 1.00 94.44 194 SER A N 1
ATOM 1479 C CA . SER A 1 194 ? 1.315 13.970 3.673 1.00 94.44 194 SER A CA 1
ATOM 1480 C C . SER A 1 194 ? 0.305 13.682 4.791 1.00 94.44 194 SER A C 1
ATOM 1482 O O . SER A 1 194 ? -0.890 13.558 4.508 1.00 94.44 194 SER A O 1
ATOM 1484 N N . PRO A 1 195 ? 0.720 13.655 6.070 1.00 86.06 195 PRO A N 1
ATOM 1485 C CA . PRO A 1 195 ? -0.196 13.389 7.177 1.00 86.06 195 PRO A CA 1
ATOM 1486 C C . PRO A 1 195 ? -1.223 14.511 7.395 1.00 86.06 195 PRO A C 1
ATOM 1488 O O . PRO A 1 195 ? -2.213 14.297 8.088 1.00 86.06 195 PRO A O 1
ATOM 1491 N N . THR A 1 196 ? -1.006 15.706 6.830 1.00 86.44 196 THR A N 1
ATOM 1492 C CA . THR A 1 196 ? -1.892 16.869 7.014 1.00 86.44 196 THR A CA 1
ATOM 1493 C C . THR A 1 196 ? -2.785 17.152 5.813 1.00 86.44 196 THR A C 1
ATOM 1495 O O . THR A 1 196 ? -3.886 17.663 5.990 1.00 86.44 196 THR A O 1
ATOM 1498 N N . THR A 1 197 ? -2.339 16.835 4.595 1.00 90.88 197 THR A N 1
ATOM 1499 C CA . THR A 1 197 ? -3.115 17.089 3.367 1.00 90.88 197 THR A CA 1
ATOM 1500 C C . THR A 1 197 ? -3.604 15.809 2.696 1.00 90.88 197 THR A C 1
ATOM 1502 O O . THR A 1 197 ? -4.567 15.844 1.930 1.00 90.88 197 THR A O 1
ATOM 1505 N N . GLY A 1 198 ? -2.966 14.669 2.976 1.00 92.94 198 GLY A N 1
ATOM 1506 C CA . GLY A 1 198 ? -3.192 13.399 2.288 1.00 92.94 198 GLY A CA 1
ATOM 1507 C C . GLY A 1 198 ? -2.677 13.365 0.854 1.00 92.94 198 GLY A C 1
ATOM 1508 O O . GLY A 1 198 ? -3.003 12.422 0.140 1.00 92.94 198 GLY A O 1
ATOM 1509 N N . PHE A 1 199 ? -1.978 14.411 0.403 1.00 97.12 199 PHE A N 1
ATOM 1510 C CA . PHE A 1 199 ? -1.402 14.467 -0.938 1.00 97.12 199 PHE A CA 1
ATOM 1511 C C . PHE A 1 199 ? -0.123 13.646 -1.007 1.00 97.12 199 PHE A C 1
ATOM 1513 O O . PHE A 1 199 ? 0.667 13.655 -0.060 1.00 97.12 199 PHE A O 1
ATOM 1520 N N . ALA A 1 200 ? 0.073 12.966 -2.131 1.00 97.88 200 ALA A N 1
ATOM 1521 C CA . ALA A 1 200 ? 1.232 12.124 -2.363 1.00 97.88 200 ALA A CA 1
ATOM 1522 C C . ALA A 1 200 ? 2.493 12.937 -2.693 1.00 97.88 200 ALA A C 1
ATOM 1524 O O . ALA A 1 200 ? 2.457 13.893 -3.471 1.00 97.88 200 ALA A O 1
ATOM 1525 N N . THR A 1 201 ? 3.621 12.488 -2.154 1.00 98.06 201 THR A N 1
ATOM 1526 C CA . THR A 1 201 ? 4.968 12.832 -2.608 1.00 98.06 201 THR A CA 1
ATOM 1527 C C . THR A 1 201 ? 5.644 11.550 -3.067 1.00 98.06 201 THR A C 1
ATOM 1529 O O . THR A 1 201 ? 5.686 10.575 -2.316 1.00 98.06 201 THR A O 1
ATOM 1532 N N . ILE A 1 202 ? 6.155 11.557 -4.292 1.00 98.31 202 ILE A N 1
ATOM 1533 C CA . ILE A 1 202 ? 6.804 10.425 -4.948 1.00 98.31 202 ILE A CA 1
ATOM 1534 C C . ILE A 1 202 ? 8.278 10.764 -5.108 1.00 98.31 202 ILE A C 1
ATOM 1536 O O . ILE A 1 202 ? 8.602 11.840 -5.607 1.00 98.31 202 ILE A O 1
ATOM 1540 N N . ILE A 1 203 ? 9.146 9.849 -4.699 1.00 97.06 203 ILE A N 1
ATOM 1541 C CA . ILE A 1 203 ? 10.586 9.913 -4.942 1.00 97.06 203 ILE A CA 1
ATOM 1542 C C . ILE A 1 203 ? 10.913 8.830 -5.961 1.00 97.06 203 ILE A C 1
ATOM 1544 O O . ILE A 1 203 ? 10.407 7.711 -5.847 1.00 97.06 203 ILE A O 1
ATOM 1548 N N . TYR A 1 204 ? 11.695 9.175 -6.976 1.00 96.56 204 TYR A N 1
ATOM 1549 C CA . TYR A 1 204 ? 12.043 8.268 -8.062 1.00 96.56 204 TYR A CA 1
ATOM 1550 C C . TYR A 1 204 ? 13.385 8.627 -8.674 1.00 96.56 204 TYR A C 1
ATOM 1552 O O . TYR A 1 204 ? 13.884 9.729 -8.478 1.00 96.56 204 TYR A O 1
ATOM 1560 N N . THR A 1 205 ? 13.956 7.707 -9.440 1.00 95.25 205 THR A N 1
ATOM 1561 C CA . THR A 1 205 ? 15.184 7.959 -10.192 1.00 95.25 205 THR A CA 1
ATOM 1562 C C . THR A 1 205 ? 14.850 8.288 -11.643 1.00 95.25 205 THR A C 1
ATOM 1564 O O . THR A 1 205 ? 13.948 7.698 -12.240 1.00 95.25 205 THR A O 1
ATOM 1567 N N . SER A 1 206 ? 15.601 9.221 -12.215 1.00 94.69 206 SER A N 1
ATOM 1568 C CA . SER A 1 206 ? 15.634 9.531 -13.642 1.00 94.69 206 SER A CA 1
ATOM 1569 C C . SER A 1 206 ? 17.071 9.418 -14.126 1.00 94.69 206 SER A C 1
ATOM 1571 O O . SER A 1 206 ? 17.989 9.878 -13.449 1.00 94.69 206 SER A O 1
ATOM 1573 N N . ASP A 1 207 ? 17.285 8.810 -15.290 1.00 94.44 207 ASP A N 1
ATOM 1574 C CA . ASP A 1 207 ? 18.604 8.732 -15.929 1.00 94.44 207 ASP A CA 1
ATOM 1575 C C . ASP A 1 207 ? 18.710 9.641 -17.165 1.00 94.44 207 ASP A C 1
ATOM 1577 O O . ASP A 1 207 ? 19.629 9.529 -17.982 1.00 94.44 207 ASP A O 1
ATOM 1581 N N . GLN A 1 208 ? 17.757 10.563 -17.322 1.00 95.12 208 GLN A N 1
ATOM 1582 C CA . GLN A 1 208 ? 17.728 11.503 -18.434 1.00 95.12 208 GLN A CA 1
ATOM 1583 C C . GLN A 1 208 ? 18.601 12.725 -18.158 1.00 95.12 208 GLN A C 1
ATOM 1585 O O . GLN A 1 208 ? 18.676 13.234 -17.045 1.00 95.12 208 GLN A O 1
ATOM 1590 N N . TYR A 1 209 ? 19.248 13.248 -19.196 1.00 94.56 209 TYR A N 1
ATOM 1591 C CA . TYR A 1 209 ? 19.998 14.490 -19.066 1.00 94.56 209 TYR A CA 1
ATOM 1592 C C . TYR A 1 209 ? 19.053 15.668 -18.810 1.00 94.56 209 TYR A C 1
ATOM 1594 O O . TYR A 1 209 ? 18.242 16.029 -19.668 1.00 94.56 209 TYR A O 1
ATOM 1602 N N . VAL A 1 210 ? 19.235 16.322 -17.665 1.00 92.81 210 VAL A N 1
ATOM 1603 C CA . VAL A 1 210 ? 18.623 17.610 -17.341 1.00 92.81 210 VAL A CA 1
ATOM 1604 C C . VAL A 1 210 ? 19.728 18.605 -17.000 1.00 92.81 210 VAL A C 1
ATOM 1606 O O . VAL A 1 210 ? 20.715 18.279 -16.346 1.00 92.81 210 VAL A O 1
ATOM 1609 N N . ASN A 1 211 ? 19.591 19.834 -17.493 1.00 92.62 211 ASN A N 1
ATOM 1610 C CA . ASN A 1 211 ? 20.481 20.937 -17.147 1.00 92.62 211 ASN A CA 1
ATOM 1611 C C . ASN A 1 211 ? 19.678 22.228 -17.025 1.00 92.62 211 ASN A C 1
ATOM 1613 O O . ASN A 1 211 ? 19.698 23.097 -17.901 1.00 92.62 211 ASN A O 1
ATOM 1617 N N . SER A 1 212 ? 18.899 22.300 -15.953 1.00 91.44 212 SER A N 1
ATOM 1618 C CA . SER A 1 212 ? 18.064 23.445 -15.617 1.00 91.44 212 SER A CA 1
ATOM 1619 C C . SER A 1 212 ? 18.586 24.154 -14.364 1.00 91.44 212 SER A C 1
ATOM 1621 O O . SER A 1 212 ? 19.506 23.688 -13.698 1.00 91.44 212 SER A O 1
ATOM 1623 N N . ALA A 1 213 ? 18.000 25.304 -14.026 1.00 90.56 213 ALA A N 1
ATOM 1624 C CA . ALA A 1 213 ? 18.335 25.998 -12.781 1.00 90.56 213 ALA A CA 1
ATOM 1625 C C . ALA A 1 213 ? 17.899 25.214 -11.528 1.00 90.56 213 ALA A C 1
ATOM 1627 O O . ALA A 1 213 ? 18.513 25.367 -10.476 1.00 90.56 213 ALA A O 1
ATOM 1628 N N . ASN A 1 214 ? 16.847 24.398 -11.649 1.00 86.81 214 ASN A N 1
ATOM 1629 C CA . ASN A 1 214 ? 16.282 23.625 -10.542 1.00 86.81 214 ASN A CA 1
ATOM 1630 C C . ASN A 1 214 ? 16.922 22.233 -10.436 1.00 86.81 214 ASN A C 1
ATOM 1632 O O . ASN A 1 214 ? 17.052 21.703 -9.340 1.00 86.81 214 ASN A O 1
ATOM 1636 N N . GLU A 1 215 ? 17.350 21.689 -11.573 1.00 87.62 215 GLU A N 1
ATOM 1637 C CA . GLU A 1 215 ? 17.976 20.375 -11.737 1.00 87.62 215 GLU A CA 1
ATOM 1638 C C . GLU A 1 215 ? 19.211 20.552 -12.639 1.00 87.62 215 GLU A C 1
ATOM 1640 O O . GLU A 1 215 ? 19.141 20.346 -13.857 1.00 87.62 215 GLU A O 1
ATOM 1645 N N . PRO A 1 216 ? 20.330 21.065 -12.093 1.00 88.56 216 PRO A N 1
ATOM 1646 C CA . PRO A 1 216 ? 21.563 21.218 -12.853 1.00 88.56 216 PRO A CA 1
ATOM 1647 C C . PRO A 1 216 ? 22.178 19.849 -13.149 1.00 88.56 216 PRO A C 1
ATOM 1649 O O . PRO A 1 216 ? 22.112 18.937 -12.324 1.00 88.56 216 PRO A O 1
ATOM 1652 N N . ALA A 1 217 ? 22.838 19.725 -14.301 1.00 88.81 217 ALA A N 1
ATOM 1653 C CA . ALA A 1 217 ? 23.497 18.477 -14.672 1.00 88.81 217 ALA A CA 1
ATOM 1654 C C . ALA A 1 217 ? 24.558 18.080 -13.631 1.00 88.81 217 ALA A C 1
ATOM 1656 O O . ALA A 1 217 ? 25.389 18.905 -13.237 1.00 88.81 217 ALA A O 1
ATOM 1657 N N . GLN A 1 218 ? 24.544 16.809 -13.217 1.00 81.12 218 GLN A N 1
ATOM 1658 C CA . GLN A 1 218 ? 25.500 16.260 -12.254 1.00 81.12 218 GLN A CA 1
ATOM 1659 C C . GLN A 1 218 ? 26.937 16.397 -12.790 1.00 81.12 218 GLN A C 1
ATOM 1661 O O . GLN A 1 218 ? 27.255 15.811 -13.825 1.00 81.12 218 GLN A O 1
ATOM 1666 N N . PRO A 1 219 ? 27.837 17.141 -12.118 1.00 80.06 219 PRO A N 1
ATOM 1667 C CA . PRO A 1 219 ? 29.186 17.389 -12.630 1.00 80.06 219 PRO A CA 1
ATOM 1668 C C . PRO A 1 219 ? 30.182 16.271 -12.281 1.00 80.06 219 PRO A C 1
ATOM 1670 O O . PRO A 1 219 ? 31.349 16.349 -12.660 1.00 80.06 219 PRO A O 1
ATOM 1673 N N . PHE A 1 220 ? 29.750 15.252 -11.532 1.00 72.62 220 PHE A N 1
ATOM 1674 C CA . PHE A 1 220 ? 30.593 14.158 -11.058 1.00 72.62 220 PHE A CA 1
ATOM 1675 C C . PHE A 1 220 ? 30.064 12.820 -11.572 1.00 72.62 220 PHE A C 1
ATOM 1677 O O . PHE A 1 220 ? 28.863 12.580 -11.542 1.00 72.62 220 PHE A O 1
ATOM 1684 N N . GLY A 1 221 ? 30.971 11.960 -12.027 1.00 73.00 221 GLY A N 1
ATOM 1685 C CA . GLY A 1 221 ? 30.656 10.656 -12.605 1.00 73.00 221 GLY A CA 1
ATOM 1686 C C . GLY A 1 221 ? 31.909 10.013 -13.202 1.00 73.00 221 GLY A C 1
ATOM 1687 O O . GLY A 1 221 ? 32.927 10.693 -13.381 1.00 73.00 221 GLY A O 1
ATOM 1688 N N . SER A 1 222 ? 31.871 8.711 -13.491 1.00 73.50 222 SER A N 1
ATOM 1689 C CA . SER A 1 222 ? 33.040 7.979 -14.007 1.00 73.50 222 SER A CA 1
ATOM 1690 C C . SER A 1 222 ? 33.425 8.451 -15.415 1.00 73.50 222 SER A C 1
ATOM 1692 O O . SER A 1 222 ? 34.584 8.333 -15.813 1.00 73.50 222 SER A O 1
ATOM 1694 N N . GLY A 1 223 ? 32.469 9.040 -16.141 1.00 73.12 223 GLY A N 1
ATOM 1695 C CA . GLY A 1 223 ? 32.637 9.654 -17.458 1.00 73.12 223 GLY A CA 1
ATOM 1696 C C . GLY A 1 223 ? 32.888 11.168 -17.452 1.00 73.12 223 GLY A C 1
ATOM 1697 O O . GLY A 1 223 ? 32.918 11.767 -18.525 1.00 73.12 223 GLY A O 1
ATOM 1698 N N . GLY A 1 224 ? 33.071 11.804 -16.286 1.00 80.06 224 GLY A N 1
ATOM 1699 C CA . GLY A 1 224 ? 33.222 13.264 -16.178 1.00 80.06 224 GLY A CA 1
ATOM 1700 C C . GLY A 1 224 ? 31.910 14.039 -15.988 1.00 80.06 224 GLY A C 1
ATOM 1701 O O . GLY A 1 224 ? 31.896 15.249 -16.209 1.00 80.06 224 GLY A O 1
ATOM 1702 N N . GLY A 1 225 ? 30.841 13.354 -15.564 1.00 86.44 225 GLY A N 1
ATOM 1703 C CA . GLY A 1 225 ? 29.529 13.928 -15.248 1.00 86.44 225 GLY A CA 1
ATOM 1704 C C . GLY A 1 225 ? 28.450 13.654 -16.303 1.00 86.44 225 GLY A C 1
ATOM 1705 O O . GLY A 1 225 ? 28.716 13.161 -17.401 1.00 86.44 225 GLY A O 1
ATOM 1706 N N . CYS A 1 226 ? 27.210 14.003 -15.965 1.00 92.62 226 CYS A N 1
ATOM 1707 C CA . CYS A 1 226 ? 26.054 13.875 -16.841 1.00 92.62 226 CYS A CA 1
ATOM 1708 C C . CYS A 1 226 ? 26.108 14.917 -17.969 1.00 92.62 226 CYS A C 1
ATOM 1710 O O . CYS A 1 226 ? 26.202 16.127 -17.748 1.00 92.62 226 CYS A O 1
ATOM 1712 N N . THR A 1 227 ? 26.025 14.445 -19.209 1.00 93.25 227 THR A N 1
ATOM 1713 C CA . THR A 1 227 ? 26.041 15.252 -20.432 1.00 93.25 227 THR A CA 1
ATOM 1714 C C . THR A 1 227 ? 24.895 14.824 -21.335 1.00 93.25 227 THR A C 1
ATOM 1716 O O . THR A 1 227 ? 24.370 13.721 -21.204 1.00 93.25 227 THR A O 1
ATOM 1719 N N . GLN A 1 228 ? 24.544 15.648 -22.322 1.00 93.25 228 GLN A N 1
ATOM 1720 C CA . GLN A 1 228 ? 23.511 15.280 -23.293 1.00 93.25 228 GLN A CA 1
ATOM 1721 C C . GLN A 1 228 ? 23.814 13.946 -24.002 1.00 93.25 228 GLN A C 1
ATOM 1723 O O . GLN A 1 228 ? 22.892 13.206 -24.326 1.00 93.25 228 GLN A O 1
ATOM 1728 N N . SER A 1 229 ? 25.094 13.632 -24.240 1.00 92.44 229 SER A N 1
ATOM 1729 C CA . SER A 1 229 ? 25.528 12.374 -24.862 1.00 92.44 229 SER A CA 1
ATOM 1730 C C . SER A 1 229 ? 25.469 11.160 -23.937 1.00 92.44 229 SER A C 1
ATOM 1732 O O . SER A 1 229 ? 25.470 10.043 -24.441 1.00 92.44 229 SER A O 1
ATOM 1734 N N . SER A 1 230 ? 25.440 11.367 -22.618 1.00 91.81 230 SER A N 1
ATOM 1735 C CA . SER A 1 230 ? 25.303 10.303 -21.617 1.00 91.81 230 SER A CA 1
ATOM 1736 C C . SER A 1 230 ? 23.891 10.209 -21.030 1.00 91.81 230 SER A C 1
ATOM 1738 O O . SER A 1 230 ? 23.688 9.488 -20.058 1.00 91.81 230 SER A O 1
ATOM 1740 N N . THR A 1 231 ? 22.903 10.892 -21.626 1.00 93.81 231 THR A N 1
ATOM 1741 C CA . THR A 1 231 ? 21.484 10.683 -21.294 1.00 93.81 231 THR A CA 1
ATOM 1742 C C . THR A 1 231 ? 21.118 9.206 -21.422 1.00 93.81 231 THR A C 1
ATOM 1744 O O . THR A 1 231 ? 21.634 8.522 -22.308 1.00 93.81 231 THR A O 1
ATOM 1747 N N . ASN A 1 232 ? 20.184 8.745 -20.593 1.00 94.38 232 ASN A N 1
ATOM 1748 C CA . ASN A 1 232 ? 19.762 7.351 -20.535 1.00 94.38 232 ASN A CA 1
ATOM 1749 C C . ASN A 1 232 ? 20.882 6.389 -20.103 1.00 94.38 232 ASN A C 1
ATOM 1751 O O . ASN A 1 232 ? 21.108 5.352 -20.734 1.00 94.38 232 ASN A O 1
ATOM 1755 N N . SER A 1 233 ? 21.652 6.796 -19.094 1.00 90.75 233 SER A N 1
ATOM 1756 C CA . SER A 1 233 ? 22.701 5.974 -18.495 1.00 90.75 233 SER A CA 1
ATOM 1757 C C . SER A 1 233 ? 22.931 6.354 -17.040 1.00 90.75 233 SER A C 1
ATOM 1759 O O . SER A 1 233 ? 22.618 7.472 -16.627 1.00 90.75 233 SER A O 1
ATOM 1761 N N . VAL A 1 234 ? 23.590 5.466 -16.299 1.00 87.69 234 VAL A N 1
ATOM 1762 C CA . VAL A 1 234 ? 23.931 5.650 -14.885 1.00 87.69 234 VAL A CA 1
ATOM 1763 C C . VAL A 1 234 ? 24.713 6.935 -14.583 1.00 87.69 234 VAL A C 1
ATOM 1765 O O . VAL A 1 234 ? 24.627 7.468 -13.482 1.00 87.69 234 VAL A O 1
ATOM 1768 N N . GLU A 1 235 ? 25.447 7.484 -15.559 1.00 89.06 235 GLU A N 1
ATOM 1769 C CA . GLU A 1 235 ? 26.144 8.774 -15.411 1.00 89.06 235 GLU A CA 1
ATOM 1770 C C . GLU A 1 235 ? 25.175 9.952 -15.235 1.00 89.06 235 GLU A C 1
ATOM 1772 O O . GLU A 1 235 ? 25.564 11.000 -14.723 1.00 89.06 235 GLU A O 1
ATOM 1777 N N . CYS A 1 236 ? 23.928 9.785 -15.673 1.00 91.94 236 CYS A N 1
ATOM 1778 C CA . CYS A 1 236 ? 22.848 10.748 -15.541 1.00 91.94 236 CYS A CA 1
ATOM 1779 C C . CYS A 1 236 ? 21.793 10.345 -14.506 1.00 91.94 236 CYS A C 1
ATOM 1781 O O . CYS A 1 236 ? 20.809 11.065 -14.377 1.00 91.94 236 CYS A O 1
ATOM 1783 N N . SER A 1 237 ? 21.981 9.261 -13.746 1.00 90.62 237 SER A N 1
ATOM 1784 C CA . SER A 1 237 ? 21.048 8.883 -12.678 1.00 90.62 237 SER A CA 1
ATOM 1785 C C . SER A 1 237 ? 21.005 9.942 -11.574 1.00 90.62 237 SER A C 1
ATOM 1787 O O . SER A 1 237 ? 22.030 10.305 -10.993 1.00 90.62 237 SER A O 1
ATOM 1789 N N . HIS A 1 238 ? 19.808 10.427 -11.262 1.00 90.19 238 HIS A N 1
ATOM 1790 C CA . HIS A 1 238 ? 19.537 11.363 -10.174 1.00 90.19 238 HIS A CA 1
ATOM 1791 C C . HIS A 1 238 ? 18.145 11.120 -9.586 1.00 90.19 238 HIS A C 1
ATOM 1793 O O . HIS A 1 238 ? 17.252 10.607 -10.260 1.00 90.19 238 HIS A O 1
ATOM 1799 N N . THR A 1 239 ? 17.982 11.471 -8.311 1.00 92.38 239 THR A N 1
ATOM 1800 C CA . THR A 1 239 ? 16.706 11.365 -7.601 1.00 92.38 239 THR A CA 1
ATOM 1801 C C . THR A 1 239 ? 15.849 12.602 -7.869 1.00 92.38 239 THR A C 1
ATOM 1803 O O . THR A 1 239 ? 16.242 13.717 -7.516 1.00 92.38 239 THR A O 1
ATOM 1806 N N . ASP A 1 240 ? 14.654 12.376 -8.398 1.00 93.94 240 ASP A N 1
ATOM 1807 C CA . ASP A 1 240 ? 13.611 13.365 -8.636 1.00 93.94 240 ASP A CA 1
ATOM 1808 C C . ASP A 1 240 ? 12.463 13.219 -7.632 1.00 93.94 240 ASP A C 1
ATOM 1810 O O . ASP A 1 240 ? 12.256 12.176 -7.000 1.00 93.94 240 ASP A O 1
ATOM 1814 N N . ILE A 1 241 ? 11.686 14.296 -7.491 1.00 95.62 241 ILE A N 1
ATOM 1815 C CA . ILE A 1 241 ? 10.531 14.349 -6.594 1.00 95.62 241 ILE A CA 1
ATOM 1816 C C . ILE A 1 241 ? 9.314 14.873 -7.357 1.00 95.62 241 ILE A C 1
ATOM 1818 O O . ILE A 1 241 ? 9.328 15.983 -7.884 1.00 95.62 241 ILE A O 1
ATOM 1822 N N . ALA A 1 242 ? 8.221 14.110 -7.353 1.00 97.00 242 ALA A N 1
ATOM 1823 C CA . ALA A 1 242 ? 6.913 14.571 -7.814 1.00 97.00 242 ALA A CA 1
ATOM 1824 C C . ALA A 1 242 ? 5.985 14.784 -6.616 1.00 97.00 242 ALA A C 1
ATOM 1826 O O . ALA A 1 242 ? 5.781 13.885 -5.803 1.00 97.00 242 ALA A O 1
ATOM 1827 N N . VAL A 1 243 ? 5.394 15.974 -6.513 1.00 97.06 243 VAL A N 1
ATOM 1828 C CA . VAL A 1 243 ? 4.449 16.319 -5.444 1.00 97.06 243 VAL A CA 1
ATOM 1829 C C . VAL A 1 243 ? 3.071 16.530 -6.047 1.00 97.06 243 VAL A C 1
ATOM 1831 O O . VAL A 1 243 ? 2.898 17.322 -6.975 1.00 97.06 243 VAL A O 1
ATOM 1834 N N . GLN A 1 244 ? 2.069 15.859 -5.493 1.00 97.38 244 GLN A N 1
ATOM 1835 C CA . GLN A 1 244 ? 0.683 16.127 -5.825 1.00 97.38 244 GLN A CA 1
ATOM 1836 C C . GLN A 1 244 ? 0.284 17.519 -5.313 1.00 97.38 244 GLN A C 1
ATOM 1838 O O . GLN A 1 244 ? 0.345 17.812 -4.121 1.00 97.38 244 GLN A O 1
ATOM 1843 N N . THR A 1 245 ? -0.167 18.382 -6.223 1.00 95.25 245 THR A N 1
ATOM 1844 C CA . THR A 1 245 ? -0.536 19.778 -5.922 1.00 95.25 245 THR A CA 1
ATOM 1845 C C . THR A 1 245 ? -2.045 20.035 -5.945 1.00 95.25 245 THR A C 1
ATOM 1847 O O . THR A 1 245 ? -2.488 21.139 -5.629 1.00 95.25 245 THR A O 1
ATOM 1850 N N . GLY A 1 246 ? -2.852 19.029 -6.294 1.00 93.00 246 GLY A N 1
ATOM 1851 C CA . GLY A 1 246 ? -4.307 19.131 -6.340 1.00 93.00 246 GLY A CA 1
ATOM 1852 C C . GLY A 1 246 ? -4.997 17.804 -6.662 1.00 93.00 246 GLY A C 1
ATOM 1853 O O . GLY A 1 246 ? -4.357 16.758 -6.768 1.00 93.00 246 GLY A O 1
ATOM 1854 N N . GLY A 1 247 ? -6.320 17.858 -6.828 1.00 91.38 247 GLY A N 1
ATOM 1855 C CA . GLY A 1 247 ? -7.166 16.671 -6.983 1.00 91.38 247 GLY A CA 1
ATOM 1856 C C . GLY A 1 247 ? -7.592 16.079 -5.638 1.00 91.38 247 GLY A C 1
ATOM 1857 O O . GLY A 1 247 ? -7.589 16.768 -4.619 1.00 91.38 247 GLY A O 1
ATOM 1858 N N . THR A 1 248 ? -8.000 14.812 -5.645 1.00 93.25 248 THR A N 1
ATOM 1859 C CA . THR A 1 248 ? -8.359 14.076 -4.427 1.00 93.25 248 THR A CA 1
ATOM 1860 C C . THR A 1 248 ? -7.117 13.637 -3.656 1.00 93.25 248 THR A C 1
ATOM 1862 O O . THR A 1 248 ? -6.075 13.353 -4.235 1.00 93.25 248 THR A O 1
ATOM 1865 N N . SER A 1 249 ? -7.234 13.575 -2.336 1.00 93.25 249 SER A N 1
ATOM 1866 C CA . SER A 1 249 ? -6.189 13.114 -1.420 1.00 93.25 249 SER A CA 1
ATOM 1867 C C . SER A 1 249 ? -6.659 11.884 -0.645 1.00 93.25 249 SER A C 1
ATOM 1869 O O . SER A 1 249 ? -7.868 11.656 -0.547 1.00 93.25 249 SER A O 1
ATOM 1871 N N . LEU A 1 250 ? -5.753 11.128 -0.014 1.00 92.31 250 LEU A N 1
ATOM 1872 C CA . LEU A 1 250 ? -6.162 10.014 0.860 1.00 92.31 250 LEU A CA 1
ATOM 1873 C C . LEU A 1 250 ? -7.063 10.484 2.014 1.00 92.31 250 LEU A C 1
ATOM 1875 O O . LEU A 1 250 ? -7.976 9.774 2.431 1.00 92.31 250 LEU A O 1
ATOM 1879 N N . LEU A 1 251 ? -6.881 11.723 2.482 1.00 87.38 251 LEU A N 1
ATOM 1880 C CA . LEU A 1 251 ? -7.755 12.334 3.488 1.00 87.38 251 LEU A CA 1
ATOM 1881 C C . LEU A 1 251 ? -9.121 12.762 2.925 1.00 87.38 251 LEU A C 1
ATOM 1883 O O . LEU A 1 251 ? -10.032 13.038 3.691 1.00 87.38 251 LEU A O 1
ATOM 1887 N N . SER A 1 252 ? -9.331 12.783 1.607 1.00 80.81 252 SER A N 1
ATOM 1888 C CA . SER A 1 252 ? -10.631 13.161 1.029 1.00 80.81 252 SER A CA 1
ATOM 1889 C C . SER A 1 252 ? -11.744 12.158 1.363 1.00 80.81 252 SER A C 1
ATOM 1891 O O . SER A 1 252 ? -12.913 12.542 1.428 1.00 80.81 252 SER A O 1
ATOM 1893 N N . ALA A 1 253 ? -11.405 10.888 1.623 1.00 67.81 253 ALA A N 1
ATOM 1894 C CA . ALA A 1 253 ? -12.376 9.858 1.997 1.00 67.81 253 ALA A CA 1
ATOM 1895 C C . ALA A 1 253 ? -12.994 10.074 3.392 1.00 67.81 253 ALA A C 1
ATOM 1897 O O . ALA A 1 253 ? -14.113 9.622 3.636 1.00 67.81 253 ALA A O 1
ATOM 1898 N N . THR A 1 254 ? -12.308 10.788 4.293 1.00 61.94 254 THR A N 1
ATOM 1899 C CA . THR A 1 254 ? -12.767 10.994 5.678 1.00 61.94 254 THR A CA 1
ATOM 1900 C C . THR A 1 254 ? -13.909 12.002 5.778 1.00 61.94 254 THR A C 1
ATOM 1902 O O . THR A 1 254 ? -14.698 11.938 6.712 1.00 61.94 254 THR A O 1
ATOM 1905 N N . THR A 1 255 ? -14.090 12.860 4.770 1.00 59.69 255 THR A N 1
ATOM 1906 C CA . THR A 1 255 ? -15.117 13.922 4.738 1.00 59.69 255 THR A CA 1
ATOM 1907 C C . THR A 1 255 ? -16.574 13.437 4.817 1.00 59.69 255 THR A C 1
ATOM 1909 O O . THR A 1 255 ? -17.486 14.256 4.912 1.00 59.69 255 THR A O 1
ATOM 1912 N N . LYS A 1 256 ? -16.823 12.120 4.774 1.00 66.56 256 LYS A N 1
ATOM 1913 C CA . LYS A 1 256 ? -18.162 11.520 4.908 1.00 66.56 256 LYS A CA 1
ATOM 1914 C C . LYS A 1 256 ? -18.583 11.232 6.353 1.00 66.56 256 LYS A C 1
ATOM 1916 O O . LYS A 1 256 ? -19.740 10.880 6.567 1.00 66.56 256 LYS A O 1
ATOM 1921 N N . HIS A 1 257 ? -17.663 11.349 7.305 1.00 77.94 257 HIS A N 1
ATOM 1922 C CA . HIS A 1 257 ? -17.866 11.009 8.709 1.00 77.94 257 HIS A CA 1
ATOM 1923 C C . HIS A 1 257 ? -17.639 12.237 9.598 1.00 77.94 257 HIS A C 1
ATOM 1925 O O . HIS A 1 257 ? -16.834 13.101 9.261 1.00 77.94 257 HIS A O 1
ATOM 1931 N N . HIS A 1 258 ? -18.322 12.321 10.741 1.00 87.75 258 HIS A N 1
ATOM 1932 C CA . HIS A 1 258 ? -18.100 13.381 11.735 1.00 87.75 258 HIS A CA 1
ATOM 1933 C C . HIS A 1 258 ? -16.974 13.029 12.708 1.00 87.75 258 HIS A C 1
ATOM 1935 O O . HIS A 1 258 ? -16.407 13.904 13.358 1.00 87.75 258 HIS A O 1
ATOM 1941 N N . PHE A 1 259 ? -16.606 11.755 12.809 1.00 91.38 259 PHE A N 1
ATOM 1942 C CA . PHE A 1 259 ? -15.439 11.328 13.572 1.00 91.38 259 PHE A CA 1
ATOM 1943 C C . PHE A 1 259 ? -14.664 10.251 12.823 1.00 91.38 259 PHE A C 1
ATOM 1945 O O . PHE A 1 259 ? -15.103 9.761 11.792 1.00 91.38 259 PHE A O 1
ATOM 1952 N N . GLN A 1 260 ? -13.488 9.890 13.314 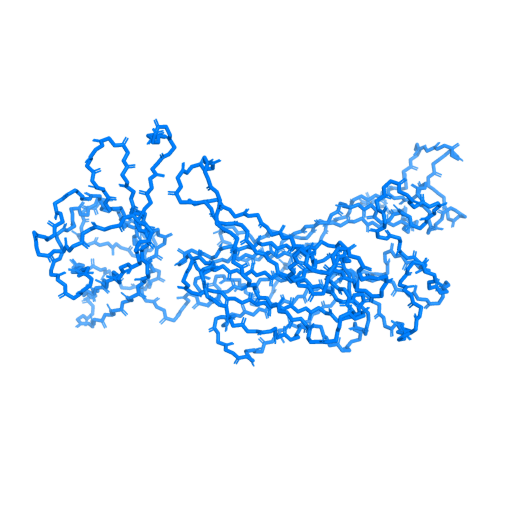1.00 89.31 260 GLN A N 1
ATOM 1953 C CA . GLN A 1 260 ? -12.728 8.762 12.795 1.00 89.31 260 GLN A CA 1
ATOM 1954 C C . GLN A 1 260 ? -12.047 8.041 13.949 1.00 89.31 260 GLN A C 1
ATOM 1956 O O . GLN A 1 260 ? -11.436 8.680 14.809 1.00 89.31 260 GLN A O 1
ATOM 1961 N N . ILE A 1 261 ? -12.120 6.712 13.951 1.00 90.94 261 ILE A N 1
ATOM 1962 C CA . ILE A 1 261 ? -11.261 5.889 14.805 1.00 90.94 261 ILE A CA 1
ATOM 1963 C C . ILE A 1 261 ? -9.883 5.817 14.138 1.00 90.94 261 ILE A C 1
ATOM 1965 O O . ILE A 1 261 ? -9.734 5.226 13.072 1.00 90.94 261 ILE A O 1
ATOM 1969 N N . THR A 1 262 ? -8.887 6.466 14.739 1.00 87.56 262 THR A N 1
ATOM 1970 C CA . THR A 1 262 ? -7.549 6.656 14.145 1.00 87.56 262 THR A CA 1
ATOM 1971 C C . THR A 1 262 ? -6.480 5.744 14.737 1.00 87.56 262 THR A C 1
ATOM 1973 O O . THR A 1 262 ? -5.414 5.587 14.146 1.00 87.56 262 THR A O 1
ATOM 1976 N N . LYS A 1 263 ? -6.765 5.108 15.878 1.00 89.88 263 LYS A N 1
ATOM 1977 C CA . LYS A 1 263 ? -5.928 4.061 16.469 1.00 89.88 263 LYS A CA 1
ATOM 1978 C C . LYS A 1 263 ? -6.807 3.048 17.190 1.00 89.88 263 LYS A C 1
ATOM 1980 O O . LYS A 1 263 ? -7.688 3.439 17.954 1.00 89.88 263 LYS A O 1
ATOM 1985 N N . THR A 1 264 ? -6.523 1.766 16.979 1.00 92.81 264 THR A N 1
ATOM 1986 C CA . THR A 1 264 ? -7.068 0.653 17.764 1.00 92.81 264 THR A CA 1
ATOM 1987 C C . THR A 1 264 ? -5.941 -0.325 18.050 1.00 92.81 264 THR A C 1
ATOM 1989 O O . THR A 1 264 ? -5.395 -0.931 17.136 1.00 92.81 264 THR A O 1
ATOM 1992 N N . ASP A 1 265 ? -5.564 -0.431 19.316 1.00 91.62 265 ASP A N 1
ATOM 1993 C CA . ASP A 1 265 ? -4.344 -1.103 19.745 1.00 91.62 265 ASP A CA 1
ATOM 1994 C C . ASP A 1 265 ? -4.678 -2.007 20.923 1.00 91.62 265 ASP A C 1
ATOM 1996 O O . ASP A 1 265 ? -5.002 -1.522 22.011 1.00 91.62 265 ASP A O 1
ATOM 2000 N N . PHE A 1 266 ? -4.719 -3.313 20.667 1.00 93.94 266 PHE A N 1
ATOM 2001 C CA . PHE A 1 266 ? -5.127 -4.316 21.638 1.00 93.94 266 PHE A CA 1
ATOM 2002 C C . PHE A 1 266 ? -3.945 -5.232 21.934 1.00 93.94 266 PHE A C 1
ATOM 2004 O O . PHE A 1 266 ? -3.728 -6.218 21.238 1.00 93.94 266 PHE A O 1
ATOM 2011 N N . GLU A 1 267 ? -3.196 -4.918 22.987 1.00 91.12 267 GLU A N 1
ATOM 2012 C CA . GLU A 1 267 ? -1.937 -5.599 23.279 1.00 91.12 267 GLU A CA 1
ATOM 2013 C C . GLU A 1 267 ? -1.855 -6.058 24.732 1.00 91.12 267 GLU A C 1
ATOM 2015 O O . GLU A 1 267 ? -2.402 -5.448 25.655 1.00 91.12 267 GLU A O 1
ATOM 2020 N N . GLN A 1 268 ? -1.109 -7.133 24.949 1.00 88.81 268 GLN A N 1
ATOM 2021 C CA . GLN A 1 268 ? -0.586 -7.511 26.255 1.00 88.81 268 GLN A CA 1
ATOM 2022 C C . GLN A 1 268 ? 0.847 -6.984 26.357 1.00 88.81 268 GLN A C 1
ATOM 2024 O O . GLN A 1 268 ? 1.655 -7.290 25.494 1.00 88.81 268 GLN A O 1
ATOM 2029 N N . ILE A 1 269 ? 1.186 -6.200 27.386 1.00 72.75 269 ILE A N 1
ATOM 2030 C CA . ILE A 1 269 ? 2.560 -5.667 27.577 1.00 72.75 269 ILE A CA 1
ATOM 2031 C C . ILE A 1 269 ? 3.174 -6.166 28.901 1.00 72.75 269 ILE A C 1
ATOM 2033 O O . ILE A 1 269 ? 4.388 -6.284 29.029 1.00 72.75 269 ILE A O 1
ATOM 2037 N N . SER A 1 270 ? 2.346 -6.510 29.896 1.00 67.38 270 SER A N 1
ATOM 2038 C CA . SER A 1 270 ? 2.794 -6.923 31.239 1.00 67.38 270 SER A CA 1
ATOM 2039 C C . SER A 1 270 ? 1.777 -7.838 31.941 1.00 67.38 270 SER A C 1
ATOM 2041 O O . SER A 1 270 ? 1.219 -7.506 32.986 1.00 67.38 270 SER A O 1
ATOM 2043 N N . ASN A 1 271 ? 1.501 -9.001 31.338 1.00 70.25 271 ASN A N 1
ATOM 2044 C CA . ASN A 1 271 ? 0.508 -10.014 31.763 1.00 70.25 271 ASN A CA 1
ATOM 2045 C C . ASN A 1 271 ? -0.965 -9.583 31.778 1.00 70.25 271 ASN A C 1
ATOM 2047 O O . ASN A 1 271 ? -1.832 -10.444 31.891 1.00 70.25 271 ASN A O 1
ATOM 2051 N N . ASN A 1 272 ? -1.260 -8.293 31.629 1.00 84.06 272 ASN A N 1
ATOM 2052 C CA . ASN A 1 272 ? -2.625 -7.802 31.515 1.00 84.06 272 ASN A CA 1
ATOM 2053 C C . ASN A 1 272 ? -2.910 -7.310 30.090 1.00 84.06 272 ASN A C 1
ATOM 2055 O O . ASN A 1 272 ? -2.081 -6.582 29.530 1.00 84.06 272 ASN A O 1
ATOM 2059 N N . PRO A 1 273 ? -4.067 -7.677 29.516 1.00 90.94 273 PRO A N 1
ATOM 2060 C CA . PRO A 1 273 ? -4.537 -7.103 28.266 1.00 90.94 273 PRO A CA 1
ATOM 2061 C C . PRO A 1 273 ? -4.838 -5.610 28.439 1.00 90.94 273 PRO A C 1
ATOM 2063 O O . PRO A 1 273 ? -5.370 -5.184 29.466 1.00 90.94 273 PRO A O 1
ATOM 2066 N N . SER A 1 274 ? -4.542 -4.825 27.411 1.00 92.31 274 SER A N 1
ATOM 2067 C CA . SER A 1 274 ? -4.856 -3.403 27.335 1.00 92.31 274 SER A CA 1
ATOM 2068 C C . SER A 1 274 ? -5.402 -3.072 25.953 1.00 92.31 274 SER A C 1
ATOM 2070 O O . SER A 1 274 ? -4.809 -3.440 24.943 1.00 92.31 274 SER A O 1
ATOM 2072 N N . LEU A 1 275 ? -6.525 -2.360 25.909 1.00 94.75 275 LEU A N 1
ATOM 2073 C CA . LEU A 1 275 ? -7.117 -1.839 24.683 1.00 94.75 275 LEU A CA 1
ATOM 2074 C C . LEU A 1 275 ? -7.036 -0.314 24.692 1.00 94.75 275 LE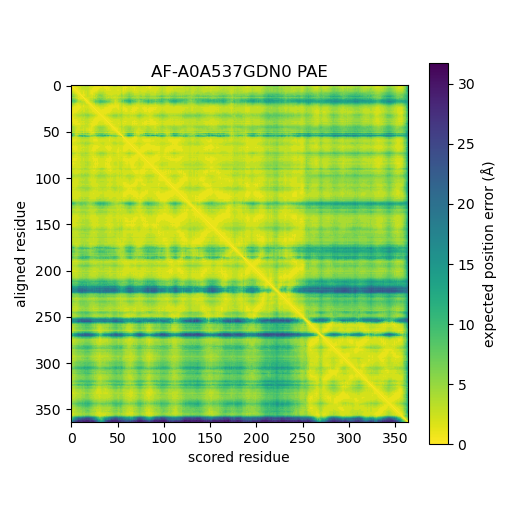U A C 1
ATOM 2076 O O . LEU A 1 275 ? -7.611 0.336 25.567 1.00 94.75 275 LEU A O 1
ATOM 2080 N N . THR A 1 276 ? -6.339 0.244 23.706 1.00 95.00 276 THR A N 1
ATOM 2081 C CA . THR A 1 276 ? -6.254 1.683 23.450 1.00 95.00 276 THR A CA 1
ATOM 2082 C C . THR A 1 276 ? -7.009 2.037 22.180 1.00 95.00 276 THR A C 1
ATOM 2084 O O . THR A 1 276 ? -6.775 1.451 21.125 1.00 95.00 276 THR A O 1
ATOM 2087 N N . ILE A 1 277 ? -7.896 3.023 22.277 1.00 95.94 277 ILE A N 1
ATOM 2088 C CA . ILE A 1 277 ? -8.680 3.545 21.159 1.00 95.94 277 ILE A CA 1
ATOM 2089 C C . ILE A 1 277 ? -8.477 5.054 21.086 1.00 95.94 277 ILE A C 1
ATOM 2091 O O . ILE A 1 277 ? -8.549 5.743 22.105 1.00 95.94 277 ILE A O 1
ATOM 2095 N N . GLN A 1 278 ? -8.246 5.566 19.881 1.00 95.81 278 GLN A N 1
ATOM 2096 C CA . GLN A 1 278 ? -8.142 6.994 19.597 1.00 95.81 278 GLN A CA 1
ATOM 2097 C C . GLN A 1 278 ? -9.230 7.408 18.612 1.00 95.81 278 GLN A C 1
ATOM 2099 O O . GLN A 1 278 ? -9.453 6.740 17.600 1.00 95.81 278 GLN A O 1
ATOM 2104 N N . VAL A 1 279 ? -9.899 8.515 18.921 1.00 94.94 279 VAL A N 1
ATOM 2105 C CA . VAL A 1 279 ? -10.966 9.104 18.114 1.00 94.94 279 VAL A CA 1
ATOM 2106 C C . VAL A 1 279 ? -10.610 10.545 17.788 1.00 94.94 279 VAL A C 1
ATOM 2108 O O . VAL A 1 279 ? -10.326 11.338 18.685 1.00 94.94 279 VAL A O 1
ATOM 2111 N N . THR A 1 280 ? -10.675 10.893 16.508 1.00 92.62 280 THR A N 1
ATOM 2112 C CA . THR A 1 280 ? -10.539 12.267 16.016 1.00 92.62 280 THR A CA 1
ATOM 2113 C C . THR A 1 280 ? -11.910 12.787 15.600 1.00 92.62 280 THR A C 1
ATOM 2115 O O . THR A 1 280 ? -12.603 12.118 14.835 1.00 92.62 280 THR A O 1
ATOM 2118 N N . ASN A 1 281 ? -12.307 13.974 16.064 1.00 93.31 281 ASN A N 1
ATOM 2119 C CA . ASN A 1 281 ? -13.465 14.679 15.514 1.00 93.31 281 ASN A CA 1
ATOM 2120 C C . ASN A 1 281 ? -13.048 15.372 14.210 1.00 93.31 281 ASN A C 1
ATOM 2122 O O . ASN A 1 281 ? -12.219 16.281 14.227 1.00 93.31 281 ASN A O 1
ATOM 2126 N N . ILE A 1 282 ? -13.610 14.928 13.091 1.00 89.88 282 ILE A N 1
ATOM 2127 C CA . ILE A 1 282 ? -13.316 15.444 11.746 1.00 89.88 282 ILE A CA 1
ATOM 2128 C C . ILE A 1 282 ? -14.518 16.169 11.123 1.00 89.88 282 ILE A C 1
ATOM 2130 O O . ILE A 1 282 ? -14.424 16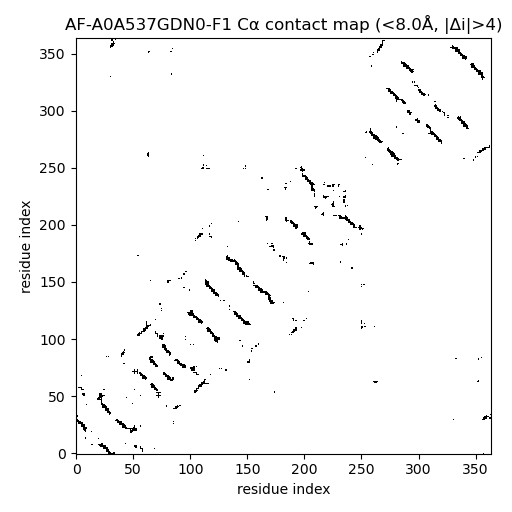.661 10.001 1.00 89.88 282 ILE A O 1
ATOM 2134 N N . GLY A 1 283 ? -15.642 16.219 11.840 1.00 89.19 283 GLY A N 1
ATOM 2135 C CA . GLY A 1 283 ? -16.847 16.927 11.440 1.00 89.19 283 GLY A CA 1
ATOM 2136 C C . GLY A 1 283 ? -16.846 18.384 11.891 1.00 89.19 283 GLY A C 1
ATOM 2137 O O . GLY A 1 283 ? -15.858 18.914 12.396 1.00 89.19 283 GLY A O 1
ATOM 2138 N N . ASN A 1 284 ? -18.002 19.026 11.725 1.00 91.38 284 ASN A N 1
ATOM 2139 C CA . ASN A 1 284 ? -18.220 20.425 12.109 1.00 91.38 284 ASN A CA 1
ATOM 2140 C C . ASN A 1 284 ? -18.951 20.577 13.453 1.00 91.38 284 ASN A C 1
ATOM 2142 O O . ASN A 1 284 ? -19.012 21.676 13.998 1.00 91.38 284 ASN A O 1
ATOM 2146 N N . GLU A 1 285 ? -19.488 19.479 13.984 1.00 94.44 285 GLU A N 1
ATOM 2147 C CA . GLU A 1 285 ? -20.246 19.427 15.233 1.00 94.44 285 GLU A CA 1
ATOM 2148 C C . GLU A 1 285 ? -19.377 18.888 16.371 1.00 94.44 285 GLU A C 1
ATOM 2150 O O . GLU A 1 285 ? -18.461 18.092 16.155 1.00 94.44 285 GLU A O 1
ATOM 2155 N N . ALA A 1 286 ? -19.659 19.297 17.605 1.00 96.50 286 ALA A N 1
ATOM 2156 C CA . ALA A 1 286 ? -18.970 18.758 18.768 1.00 96.50 286 ALA A CA 1
ATOM 2157 C C . ALA A 1 286 ? -19.511 17.360 19.123 1.00 96.50 286 ALA A C 1
ATOM 2159 O O . ALA A 1 286 ? -20.707 17.094 19.005 1.00 96.50 286 ALA A O 1
ATOM 2160 N N . ILE A 1 287 ? -18.646 16.462 19.601 1.00 97.88 287 ILE A N 1
ATOM 2161 C CA . ILE A 1 287 ? -19.046 15.128 20.071 1.00 97.88 287 ILE A CA 1
ATOM 2162 C C . ILE A 1 287 ? -19.273 15.185 21.580 1.00 97.88 287 ILE A C 1
ATOM 2164 O O . ILE A 1 287 ? -18.317 15.223 22.358 1.00 97.88 287 ILE A O 1
ATOM 2168 N N . ASN A 1 288 ? -20.536 15.150 21.996 1.00 97.69 288 ASN A N 1
ATOM 2169 C CA . ASN A 1 288 ? -20.937 15.262 23.398 1.00 97.69 288 ASN A CA 1
ATOM 2170 C C . ASN A 1 288 ? -20.741 13.962 24.183 1.00 97.69 288 ASN A C 1
ATOM 2172 O O . ASN A 1 288 ? -20.458 13.996 25.380 1.00 97.69 288 ASN A O 1
ATOM 2176 N N . ALA A 1 289 ? -20.917 12.813 23.528 1.00 97.44 289 ALA A N 1
ATOM 2177 C CA . ALA A 1 289 ? -20.770 11.504 24.153 1.00 97.44 289 ALA A CA 1
ATOM 2178 C C . ALA A 1 289 ? -20.198 10.480 23.170 1.00 97.44 289 ALA A C 1
ATOM 2180 O O . ALA A 1 289 ? -20.518 10.502 21.983 1.00 97.44 289 ALA A O 1
ATOM 2181 N N . LEU A 1 290 ? -19.393 9.558 23.695 1.00 97.81 290 LEU A N 1
ATOM 2182 C CA . LEU A 1 290 ? -18.894 8.379 22.996 1.00 97.81 290 LEU A CA 1
ATOM 2183 C C . LEU A 1 290 ? -19.255 7.151 23.826 1.00 97.81 290 LEU A C 1
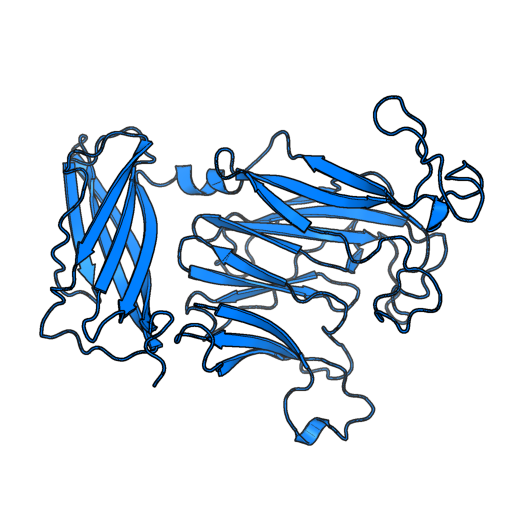ATOM 2185 O O . LEU A 1 290 ? -18.897 7.063 25.002 1.00 97.81 290 LEU A O 1
ATOM 2189 N N . THR A 1 291 ? -19.940 6.196 23.209 1.00 97.56 291 THR A N 1
ATOM 2190 C CA . THR A 1 291 ? -20.190 4.871 23.787 1.00 97.56 291 THR A CA 1
ATOM 2191 C C . THR A 1 291 ? -19.421 3.823 23.003 1.00 97.56 291 THR A C 1
ATOM 2193 O O . THR A 1 291 ? -19.191 3.992 21.805 1.00 97.56 291 THR A O 1
ATOM 2196 N N . ALA A 1 292 ? -18.999 2.756 23.679 1.00 97.62 292 ALA A N 1
ATOM 2197 C CA . ALA A 1 292 ? -18.167 1.729 23.079 1.00 97.62 292 ALA A CA 1
ATOM 2198 C C . ALA A 1 292 ? -18.676 0.324 23.389 1.00 97.62 292 ALA A C 1
ATOM 2200 O O . ALA A 1 292 ? -19.206 0.049 24.470 1.00 97.62 292 ALA A O 1
ATOM 2201 N N . GLN A 1 293 ? -18.477 -0.574 22.432 1.00 97.94 293 GLN A N 1
ATOM 2202 C CA . GLN A 1 293 ? -18.686 -2.005 22.587 1.00 97.94 293 GLN A CA 1
ATOM 2203 C C . GLN A 1 293 ? -17.497 -2.774 22.018 1.00 97.94 293 GLN A C 1
ATOM 2205 O O . GLN A 1 293 ? -16.919 -2.361 21.013 1.00 97.94 293 GLN A O 1
ATOM 2210 N N . ILE A 1 294 ? -17.177 -3.915 22.625 1.00 97.25 294 ILE A N 1
ATOM 2211 C CA . ILE A 1 294 ? -16.237 -4.902 22.093 1.00 97.25 294 ILE A CA 1
ATOM 2212 C C . ILE A 1 294 ? -16.960 -6.230 21.882 1.00 97.25 294 ILE A C 1
ATOM 2214 O O . ILE A 1 294 ? -17.503 -6.809 22.818 1.00 97.25 294 ILE A O 1
ATOM 2218 N N . SER A 1 295 ? -17.009 -6.705 20.638 1.00 96.44 295 SER A N 1
ATOM 2219 C CA . SER A 1 295 ? -17.739 -7.915 20.238 1.00 96.44 295 SER A CA 1
ATOM 2220 C C . SER A 1 295 ? -19.192 -7.925 20.739 1.00 96.44 295 SER A C 1
ATOM 2222 O O . SER A 1 295 ? -19.693 -8.937 21.219 1.00 96.44 295 SER A O 1
ATOM 2224 N N . GLY A 1 296 ? -19.853 -6.761 20.678 1.00 96.19 296 GLY A N 1
ATOM 2225 C CA . GLY A 1 296 ? -21.228 -6.547 21.148 1.00 96.19 296 GLY A CA 1
ATOM 2226 C C . GLY A 1 296 ? -21.393 -6.374 22.665 1.00 96.19 296 GLY A C 1
ATOM 2227 O O . GLY A 1 296 ? -22.498 -6.098 23.128 1.00 96.19 296 GLY A O 1
ATOM 2228 N N . LEU A 1 297 ? -20.324 -6.504 23.456 1.00 97.25 297 LEU A N 1
ATOM 2229 C CA . LEU A 1 297 ? -20.353 -6.307 24.908 1.00 97.25 297 LEU A CA 1
ATOM 2230 C C . LEU A 1 297 ? -20.034 -4.847 25.268 1.00 97.25 297 LEU A C 1
ATOM 2232 O O . LEU A 1 297 ? -19.121 -4.279 24.668 1.00 97.25 297 LEU A O 1
ATOM 2236 N N . PRO A 1 298 ? -20.717 -4.231 26.254 1.00 97.00 298 PRO A N 1
ATOM 2237 C CA . PRO A 1 298 ? -20.419 -2.866 26.686 1.00 97.00 298 PRO A CA 1
ATOM 2238 C C . PRO A 1 298 ? -18.964 -2.700 27.135 1.00 97.00 298 PRO A C 1
ATOM 2240 O O . PRO A 1 298 ? -18.468 -3.493 27.933 1.00 97.00 298 PRO A O 1
ATOM 2243 N N . LEU A 1 299 ? -18.302 -1.645 26.662 1.00 96.50 299 LEU A N 1
ATOM 2244 C CA . LEU A 1 299 ? -16.916 -1.324 26.990 1.00 96.50 299 LEU A CA 1
ATOM 2245 C C . LEU A 1 299 ? -16.836 0.078 27.599 1.00 96.50 299 LEU A C 1
ATOM 2247 O O . LEU A 1 299 ? -17.250 1.057 26.980 1.00 96.50 299 LEU A O 1
ATOM 2251 N N . ASN A 1 300 ? -16.284 0.184 28.808 1.00 94.88 300 ASN A N 1
ATOM 2252 C CA . ASN A 1 300 ? -16.054 1.479 29.441 1.00 94.88 300 ASN A CA 1
ATOM 2253 C C . ASN A 1 300 ? -14.694 2.050 29.016 1.00 94.88 300 ASN A C 1
ATOM 2255 O O . ASN A 1 300 ? -13.660 1.414 29.235 1.00 94.88 300 ASN A O 1
ATOM 2259 N N . LEU A 1 301 ? -14.704 3.255 28.446 1.00 95.62 301 LEU A N 1
ATOM 2260 C CA . LEU A 1 301 ? -13.519 3.934 27.926 1.00 95.62 301 LEU A CA 1
ATOM 2261 C C . LEU A 1 301 ? -13.325 5.293 28.620 1.00 95.62 301 LEU A C 1
ATOM 2263 O O . LEU A 1 301 ? -14.144 6.195 28.429 1.00 95.62 301 LEU A O 1
ATOM 2267 N N . PRO A 1 302 ? -12.259 5.466 29.427 1.00 95.12 302 PRO A N 1
ATOM 2268 C CA . PRO A 1 302 ? -11.967 6.732 30.094 1.00 95.12 302 PRO A CA 1
ATOM 2269 C C . PRO A 1 302 ? -11.273 7.712 29.131 1.00 95.12 302 PRO A C 1
ATOM 2271 O O . PRO A 1 302 ? -10.047 7.814 29.094 1.00 95.12 302 PRO A O 1
ATOM 2274 N N . TRP A 1 303 ? -12.067 8.419 28.328 1.00 96.69 303 TRP A N 1
ATOM 2275 C CA . TRP A 1 303 ? -11.592 9.364 27.311 1.00 96.69 303 TRP A CA 1
ATOM 2276 C C . TRP A 1 303 ? -10.780 10.531 27.887 1.00 96.69 303 TRP A C 1
ATOM 2278 O O . TRP A 1 303 ? -11.214 11.204 28.824 1.00 96.69 303 TRP A O 1
ATOM 2288 N N . THR A 1 304 ? -9.615 10.792 27.292 1.00 96.12 304 THR A N 1
ATOM 2289 C CA . THR A 1 304 ? -8.714 11.902 27.624 1.00 96.12 304 THR A CA 1
ATOM 2290 C C . THR A 1 304 ? -8.217 12.596 26.344 1.00 96.12 304 THR A C 1
ATOM 2292 O O . THR A 1 304 ? -7.585 11.936 25.516 1.00 96.12 304 THR A O 1
ATOM 2295 N N . PRO A 1 305 ? -8.437 13.918 26.173 1.00 95.94 305 PRO A N 1
ATOM 2296 C CA . PRO A 1 305 ? -9.253 14.798 27.016 1.00 95.94 305 PRO A CA 1
ATOM 2297 C C . PRO A 1 305 ? -10.718 14.342 27.106 1.00 95.94 305 PRO A C 1
ATOM 2299 O O . PRO A 1 305 ? -11.217 13.624 26.237 1.00 95.94 305 PRO A O 1
ATOM 2302 N N . ALA A 1 306 ? -11.392 14.757 28.181 1.00 92.88 306 ALA A N 1
ATOM 2303 C CA . ALA A 1 306 ? -12.804 14.460 28.394 1.00 92.88 306 ALA A CA 1
ATOM 2304 C C . ALA A 1 306 ? -13.692 15.162 27.348 1.00 92.88 306 ALA A C 1
ATOM 2306 O O . ALA A 1 306 ? -13.338 16.214 26.817 1.00 92.88 306 ALA A O 1
ATOM 2307 N N . LEU A 1 307 ? -14.861 14.578 27.082 1.00 94.94 307 LEU A N 1
ATOM 2308 C CA . LEU A 1 307 ? -15.881 15.128 26.183 1.00 94.94 307 LEU A CA 1
ATOM 2309 C C . LEU A 1 307 ? -16.541 16.379 26.810 1.00 94.94 307 LEU A C 1
ATOM 2311 O O . LEU A 1 307 ? -16.608 16.494 28.032 1.00 94.94 307 LEU A O 1
ATOM 2315 N N . SER A 1 308 ? -17.062 17.346 26.052 1.00 96.44 308 SER A N 1
ATOM 2316 C CA . SER A 1 308 ? -17.321 17.335 24.604 1.00 96.44 308 SER A CA 1
ATOM 2317 C C . SER A 1 308 ? -16.082 17.579 23.734 1.00 96.44 308 SER A C 1
ATOM 2319 O O . SER A 1 308 ? -15.389 18.581 23.908 1.00 96.44 308 SER A O 1
ATOM 2321 N N . LEU A 1 309 ? -15.862 16.721 22.733 1.00 97.12 309 LEU A N 1
ATOM 2322 C CA . LEU A 1 309 ? -14.742 16.825 21.790 1.00 97.12 309 LEU A CA 1
ATOM 2323 C C . LEU A 1 309 ? -15.075 17.798 20.650 1.00 97.12 309 LEU A C 1
ATOM 2325 O O . LEU A 1 309 ? -16.002 17.548 19.880 1.00 97.12 309 LEU A O 1
ATOM 2329 N N . GLN A 1 310 ? -14.336 18.898 20.531 1.00 96.81 310 GLN A N 1
ATOM 2330 C CA . GLN A 1 310 ? -14.562 19.909 19.489 1.00 96.81 310 GLN A CA 1
ATOM 2331 C C . GLN A 1 310 ? -14.021 19.458 18.119 1.00 96.81 310 GLN A C 1
ATOM 2333 O O . GLN A 1 310 ? -13.129 18.605 18.080 1.00 96.81 310 GLN A O 1
ATOM 2338 N N . PRO A 1 311 ? -14.506 20.037 17.004 1.00 94.19 311 PRO A N 1
ATOM 2339 C CA . PRO A 1 311 ? -13.940 19.819 15.672 1.00 94.19 311 PRO A CA 1
ATOM 2340 C C . PRO A 1 311 ? -12.411 19.936 15.640 1.00 94.19 311 PRO A C 1
ATOM 2342 O O . PRO A 1 311 ? -11.831 20.861 16.213 1.00 94.19 311 PRO A O 1
ATOM 2345 N N . GLY A 1 312 ? -11.751 18.978 14.989 1.00 90.50 312 GLY A N 1
ATOM 2346 C CA . GLY A 1 312 ? -10.292 18.892 14.881 1.00 90.50 312 GLY A CA 1
ATOM 2347 C C . GLY A 1 312 ? -9.573 18.377 16.133 1.00 90.50 312 GLY A C 1
ATOM 2348 O O . GLY A 1 312 ? -8.355 18.200 16.098 1.00 90.50 312 GLY A O 1
ATOM 2349 N N . GLN A 1 313 ? -10.280 18.126 17.240 1.00 95.25 313 GLN A N 1
ATOM 2350 C CA . GLN A 1 313 ? -9.675 17.565 18.448 1.00 95.25 313 GLN A CA 1
ATOM 2351 C C . GLN A 1 313 ? -9.615 16.039 18.408 1.00 95.25 313 GLN A C 1
ATOM 2353 O O . GLN A 1 313 ? -10.393 15.363 17.733 1.00 95.25 313 GLN A O 1
ATOM 2358 N N . ILE A 1 314 ? -8.688 15.503 19.196 1.00 95.56 314 ILE A N 1
ATOM 2359 C CA . ILE A 1 314 ? -8.455 14.072 19.348 1.00 95.56 314 ILE A CA 1
ATOM 2360 C C . ILE A 1 314 ? -8.655 13.699 20.815 1.00 95.56 314 ILE A C 1
ATOM 2362 O O . ILE A 1 314 ? -8.231 14.441 21.700 1.00 95.56 314 ILE A O 1
ATOM 2366 N N . THR A 1 315 ? -9.278 12.552 21.071 1.00 97.62 315 THR A N 1
ATOM 2367 C CA . THR A 1 315 ? -9.350 11.932 22.397 1.00 97.62 315 THR A CA 1
ATOM 2368 C C . THR A 1 315 ? -8.895 10.483 22.339 1.00 97.62 315 THR A C 1
ATOM 2370 O O . THR A 1 315 ? -9.095 9.794 21.338 1.00 97.62 315 THR A O 1
ATOM 2373 N N . THR A 1 316 ? -8.277 10.022 23.418 1.00 97.75 316 THR A N 1
ATOM 2374 C CA . THR A 1 316 ? -7.752 8.665 23.550 1.00 97.75 316 THR A CA 1
ATOM 2375 C C . THR A 1 316 ? -8.280 8.048 24.834 1.00 97.75 316 THR A C 1
ATOM 2377 O O . THR A 1 316 ? -8.362 8.716 25.863 1.00 97.75 316 THR A O 1
ATOM 2380 N N . ALA A 1 317 ? -8.615 6.765 24.798 1.00 96.94 317 ALA A N 1
ATOM 2381 C CA . ALA A 1 317 ? -8.926 5.981 25.982 1.00 96.94 317 ALA A CA 1
ATOM 2382 C C . ALA A 1 317 ? -8.110 4.693 25.976 1.00 96.94 317 ALA A C 1
ATOM 2384 O O . ALA A 1 317 ? -8.036 4.009 24.959 1.00 96.94 317 ALA A O 1
ATOM 2385 N N . THR A 1 318 ? -7.554 4.344 27.133 1.00 95.25 318 THR A N 1
ATOM 2386 C CA . THR A 1 318 ? -6.884 3.063 27.369 1.00 95.25 318 THR A CA 1
ATOM 2387 C C . THR A 1 318 ? -7.573 2.365 28.533 1.00 95.25 318 THR A C 1
ATOM 2389 O O . THR A 1 318 ? -7.816 2.983 29.570 1.00 95.25 318 THR A O 1
ATOM 2392 N N . THR A 1 319 ? -7.907 1.085 28.376 1.00 93.31 319 THR A N 1
ATOM 2393 C CA . THR A 1 319 ? -8.544 0.286 29.428 1.00 93.31 319 THR A CA 1
ATOM 2394 C C . THR A 1 319 ? -7.980 -1.130 29.482 1.00 93.31 319 THR A C 1
ATOM 2396 O O . THR A 1 319 ? -7.794 -1.774 28.454 1.00 93.31 319 THR A O 1
ATOM 2399 N N . GLY A 1 320 ? -7.745 -1.625 30.698 1.00 91.31 320 GLY A N 1
ATOM 2400 C CA . GLY A 1 320 ? -7.561 -3.056 30.976 1.00 91.31 320 GLY A CA 1
ATOM 2401 C C . GLY A 1 320 ? -8.823 -3.715 31.547 1.00 91.31 320 GLY A C 1
ATOM 2402 O O . GLY A 1 320 ? -8.854 -4.923 31.765 1.00 91.31 320 GLY A O 1
ATOM 2403 N N . ALA A 1 321 ? -9.879 -2.934 31.801 1.00 91.81 321 ALA A N 1
ATOM 2404 C CA . ALA A 1 321 ? -11.141 -3.413 32.360 1.00 91.81 321 ALA A CA 1
ATOM 2405 C C . ALA A 1 321 ? -12.051 -3.952 31.246 1.00 91.81 321 ALA A C 1
ATOM 2407 O O . ALA A 1 321 ? -13.076 -3.357 30.907 1.00 91.81 321 ALA A O 1
ATOM 2408 N N . LEU A 1 322 ? -11.636 -5.065 30.643 1.00 92.81 322 LEU A N 1
ATOM 2409 C CA . LEU A 1 322 ? -12.393 -5.737 29.591 1.00 92.81 322 LEU A CA 1
ATOM 2410 C C . LEU A 1 322 ? -13.593 -6.506 30.175 1.00 92.81 322 LEU A C 1
ATOM 2412 O O . LEU A 1 322 ? -13.544 -6.934 31.333 1.00 92.81 322 LEU A O 1
ATOM 2416 N N . PRO A 1 323 ? -14.681 -6.701 29.404 1.00 93.50 323 PRO A N 1
ATOM 2417 C CA . PRO A 1 323 ? -15.840 -7.452 29.877 1.00 93.50 323 PRO A CA 1
ATOM 2418 C C . PRO A 1 323 ? -15.453 -8.868 30.318 1.00 93.50 323 PRO A C 1
ATOM 2420 O O . PRO A 1 323 ? -14.816 -9.595 29.565 1.00 93.50 323 PRO A O 1
ATOM 2423 N N . ALA A 1 324 ? -15.887 -9.297 31.506 1.00 90.38 324 ALA A N 1
ATOM 2424 C CA . ALA A 1 324 ? -15.513 -10.605 32.060 1.00 90.38 324 ALA A CA 1
ATOM 2425 C C . ALA A 1 324 ? -15.979 -11.805 31.208 1.00 90.38 324 ALA A C 1
ATOM 2427 O O . ALA A 1 324 ? -15.418 -12.891 31.305 1.00 90.38 324 ALA A O 1
ATOM 2428 N N . THR A 1 325 ? -17.010 -11.618 30.378 1.00 93.25 325 THR A N 1
ATOM 2429 C CA . THR A 1 325 ? -17.522 -12.633 29.443 1.00 93.25 325 THR A CA 1
ATOM 2430 C C . THR A 1 325 ? -16.795 -12.639 28.097 1.00 93.25 325 THR A C 1
ATOM 2432 O O . THR A 1 325 ? -17.104 -13.476 27.252 1.00 93.25 325 THR A O 1
ATOM 2435 N N . LEU A 1 326 ? -15.871 -11.703 27.863 1.00 93.81 326 LEU A N 1
ATOM 2436 C CA . LEU A 1 326 ? -15.062 -11.666 26.652 1.00 93.81 326 LEU A CA 1
ATOM 2437 C C . LEU A 1 326 ? -13.948 -12.712 26.768 1.00 93.81 326 LEU A C 1
ATOM 2439 O O . LEU A 1 326 ? -13.030 -12.570 27.574 1.00 93.81 326 LEU A O 1
ATOM 2443 N N . LEU A 1 327 ? -14.030 -13.770 25.964 1.00 92.88 327 LEU A N 1
ATOM 2444 C CA . LEU A 1 327 ? -12.982 -14.785 25.888 1.00 92.88 327 LEU A CA 1
ATOM 2445 C C . LEU A 1 327 ? -11.787 -14.221 25.124 1.00 92.88 327 LEU A C 1
ATOM 2447 O O . LEU A 1 327 ? -11.890 -13.967 23.927 1.00 92.88 327 LEU A O 1
ATOM 2451 N N . LEU A 1 328 ? -10.670 -14.030 25.826 1.00 92.62 328 LEU A N 1
ATOM 2452 C CA . LEU A 1 328 ? -9.447 -13.490 25.246 1.00 92.62 328 LEU A CA 1
ATOM 2453 C C . LEU A 1 328 ? -8.513 -14.595 24.769 1.00 92.62 328 LEU A C 1
ATOM 2455 O O . LEU A 1 328 ? -8.113 -15.466 25.538 1.00 92.62 328 LEU A O 1
ATOM 2459 N N . ALA A 1 329 ? -8.124 -14.505 23.506 1.00 92.38 329 ALA A N 1
ATOM 2460 C CA . ALA A 1 329 ? -7.092 -15.322 22.892 1.00 92.38 329 ALA A CA 1
ATOM 2461 C C . ALA A 1 329 ? -6.224 -14.468 21.959 1.00 92.38 329 ALA A C 1
ATOM 2463 O O . ALA A 1 329 ? -6.741 -13.697 21.144 1.00 92.38 329 ALA A O 1
ATOM 2464 N N . VAL A 1 330 ? -4.903 -14.589 22.109 1.00 91.00 330 VAL A N 1
ATOM 2465 C CA . VAL A 1 330 ? -3.910 -13.919 21.256 1.00 91.00 330 VAL A CA 1
ATOM 2466 C C . VAL A 1 330 ? -4.129 -14.341 19.801 1.00 91.00 330 VAL A C 1
ATOM 2468 O O . VAL A 1 330 ? -4.437 -15.499 19.526 1.00 91.00 330 VAL A O 1
ATOM 2471 N N . GLY A 1 331 ? -4.030 -13.392 18.873 1.00 90.94 331 GLY A N 1
ATOM 2472 C CA . GLY A 1 331 ? -4.302 -13.585 17.446 1.00 90.94 331 GLY A CA 1
ATOM 2473 C C . GLY A 1 331 ? -5.786 -13.538 17.066 1.00 90.94 331 GLY A C 1
ATOM 2474 O O . GLY A 1 331 ? -6.107 -13.493 15.878 1.00 90.94 331 GLY A O 1
ATOM 2475 N N . THR A 1 332 ? -6.698 -13.495 18.045 1.00 93.88 332 THR A N 1
ATOM 2476 C CA . THR A 1 332 ? -8.136 -13.340 17.779 1.00 93.88 332 THR A CA 1
ATOM 2477 C C . THR A 1 332 ? -8.467 -11.893 17.438 1.00 93.88 332 THR A C 1
ATOM 2479 O O . THR A 1 332 ? -7.954 -10.958 18.058 1.00 93.88 332 THR A O 1
ATOM 2482 N N . ILE A 1 333 ? -9.349 -11.721 16.454 1.00 95.19 333 ILE A N 1
ATOM 2483 C CA . ILE A 1 333 ? -9.862 -10.427 16.010 1.00 95.19 333 ILE A CA 1
ATOM 2484 C C . ILE A 1 333 ? -11.201 -10.158 16.700 1.00 95.19 333 ILE A C 1
ATOM 2486 O O . ILE A 1 333 ? -12.133 -10.954 16.603 1.00 95.19 333 ILE A O 1
ATOM 2490 N N . TYR A 1 334 ? -11.308 -9.008 17.352 1.00 95.81 334 TYR A N 1
ATOM 2491 C CA . TYR A 1 334 ? -12.514 -8.517 18.010 1.00 95.81 334 TYR A CA 1
ATOM 2492 C C . TYR A 1 334 ? -13.072 -7.330 17.236 1.00 95.81 334 TYR A C 1
ATOM 2494 O O . TYR A 1 334 ? -12.323 -6.540 16.662 1.00 95.81 334 TYR A O 1
ATOM 2502 N N . THR A 1 335 ? -14.391 -7.166 17.236 1.00 95.50 335 THR A N 1
ATOM 2503 C CA . THR A 1 335 ? -15.013 -5.953 16.696 1.00 95.50 335 THR A CA 1
ATOM 2504 C C . THR A 1 335 ? -15.091 -4.895 17.784 1.00 95.50 335 THR A C 1
ATOM 2506 O O . THR A 1 335 ? -15.536 -5.173 18.893 1.00 95.50 335 THR A O 1
ATOM 2509 N N . VAL A 1 336 ? -14.677 -3.673 17.485 1.00 96.19 336 VAL A N 1
ATOM 2510 C CA . VAL A 1 336 ? -14.840 -2.513 18.360 1.00 96.19 336 VAL A CA 1
ATOM 2511 C C . VAL A 1 336 ? -15.810 -1.569 17.678 1.00 96.19 336 VAL A C 1
ATOM 2513 O O . VAL A 1 336 ? -15.584 -1.154 16.547 1.00 96.19 336 VAL A O 1
ATOM 2516 N N . THR A 1 337 ? -16.908 -1.252 18.353 1.00 97.00 337 THR A N 1
ATOM 2517 C CA . THR A 1 337 ? -17.928 -0.334 17.840 1.00 97.00 337 THR A CA 1
ATOM 2518 C C . THR A 1 337 ? -17.980 0.896 18.721 1.00 97.00 337 THR A C 1
ATOM 2520 O O . THR A 1 337 ? -18.197 0.773 19.925 1.00 97.00 337 THR A O 1
ATOM 2523 N N . ILE A 1 338 ? -17.796 2.069 18.123 1.00 97.25 338 ILE A N 1
ATOM 2524 C CA . ILE A 1 338 ? -17.918 3.369 18.778 1.00 97.25 338 ILE A CA 1
ATOM 2525 C C . ILE A 1 338 ? -19.148 4.072 18.221 1.00 97.25 338 ILE A C 1
ATOM 2527 O O . ILE A 1 338 ? -19.319 4.149 17.007 1.00 97.25 338 ILE A O 1
ATOM 2531 N N . THR A 1 339 ? -19.999 4.587 19.103 1.00 97.56 339 THR A N 1
ATOM 2532 C CA . THR A 1 339 ? -21.129 5.445 18.726 1.00 97.56 339 THR A CA 1
ATOM 2533 C C . THR A 1 339 ? -20.958 6.821 19.347 1.00 97.56 339 THR A C 1
ATOM 2535 O O . THR A 1 339 ? -20.859 6.940 20.572 1.00 97.56 339 THR A O 1
ATOM 2538 N N . ALA A 1 340 ? -20.919 7.837 18.492 1.00 97.38 340 ALA A N 1
ATOM 2539 C CA . ALA A 1 340 ? -20.837 9.245 18.833 1.00 97.38 340 ALA A CA 1
ATOM 2540 C C . ALA A 1 340 ? -22.232 9.877 18.859 1.00 97.38 340 ALA A C 1
ATOM 2542 O O . ALA A 1 340 ? -23.020 9.671 17.938 1.00 97.38 340 ALA A O 1
ATOM 2543 N N . ASN A 1 341 ? -22.504 10.684 19.886 1.00 97.56 341 ASN A N 1
ATOM 2544 C CA . ASN A 1 341 ? -23.660 11.577 19.937 1.00 97.56 341 ASN A CA 1
ATOM 2545 C C . ASN A 1 341 ? -23.174 13.012 19.710 1.00 97.56 341 ASN A C 1
ATOM 2547 O O . ASN A 1 341 ? -22.364 13.518 20.496 1.00 97.56 341 ASN A O 1
ATOM 2551 N N . LEU A 1 342 ? -23.661 13.649 18.649 1.00 96.62 342 LEU A N 1
ATOM 2552 C CA . LEU A 1 342 ? -23.229 14.976 18.212 1.00 96.62 342 LEU A CA 1
ATOM 2553 C C . LEU A 1 342 ? -24.046 16.097 18.881 1.00 96.62 342 LEU A C 1
ATOM 2555 O O . LEU A 1 342 ? -25.103 15.861 19.475 1.00 96.62 342 LEU A O 1
ATOM 2559 N N . SER A 1 343 ? -23.544 17.334 18.816 1.00 96.00 343 SER A N 1
ATOM 2560 C CA . SER A 1 343 ? -24.199 18.531 19.366 1.00 96.00 343 SER A CA 1
ATOM 2561 C C . SER A 1 343 ? -25.525 18.884 18.708 1.00 96.00 343 SER A C 1
ATOM 2563 O O . SER A 1 343 ? -26.389 19.458 19.370 1.00 96.00 343 SER A O 1
ATOM 2565 N N . ASP A 1 344 ? -25.713 18.497 17.452 1.00 94.31 344 ASP A N 1
ATOM 2566 C CA . ASP A 1 344 ? -26.954 18.680 16.699 1.00 94.31 344 ASP A CA 1
ATOM 2567 C C . ASP A 1 344 ? -28.037 17.627 17.025 1.00 94.31 344 ASP A C 1
ATOM 2569 O O . ASP A 1 344 ? -29.153 17.691 16.507 1.00 94.31 344 ASP A O 1
ATOM 2573 N N . GLY A 1 345 ? -27.730 16.671 17.910 1.00 94.31 345 GLY A N 1
ATOM 2574 C CA . GLY A 1 345 ? -28.627 15.595 18.330 1.00 94.31 345 GLY A CA 1
ATOM 2575 C C . GLY A 1 345 ? -28.596 14.353 17.437 1.00 94.31 345 GLY A C 1
ATOM 2576 O O . GLY A 1 345 ? -29.306 13.390 17.733 1.00 94.31 345 GLY A O 1
ATOM 2577 N N . THR A 1 346 ? -27.789 14.340 16.374 1.00 95.38 346 THR A N 1
ATOM 2578 C CA . THR A 1 346 ? -27.588 13.151 15.541 1.00 95.38 346 THR A CA 1
ATOM 2579 C C . THR A 1 346 ? -26.602 12.173 16.181 1.00 95.38 346 THR A C 1
ATOM 2581 O O . THR A 1 346 ? -25.869 12.495 17.125 1.00 95.38 346 THR A O 1
ATOM 2584 N N . THR A 1 347 ? -26.608 10.937 15.683 1.00 95.62 347 THR A N 1
ATOM 2585 C CA . THR A 1 347 ? -25.680 9.894 16.111 1.00 95.62 347 THR A CA 1
ATOM 2586 C C . THR A 1 347 ? -24.959 9.291 14.920 1.00 95.62 347 THR A C 1
ATOM 2588 O O . THR A 1 347 ? -25.522 9.142 13.835 1.00 95.62 347 THR A O 1
ATOM 2591 N N . GLU A 1 348 ? -23.705 8.914 15.135 1.00 95.12 348 GLU A N 1
ATOM 2592 C CA . GLU A 1 348 ? -22.897 8.220 14.141 1.00 95.12 348 GLU A CA 1
ATOM 2593 C C . GLU A 1 348 ? -22.193 7.029 14.787 1.00 95.12 348 GLU A C 1
ATOM 2595 O O . GLU A 1 348 ? -21.677 7.131 15.899 1.00 95.12 348 GLU A O 1
ATOM 2600 N N . THR A 1 349 ? -22.150 5.900 14.084 1.00 95.25 349 THR A N 1
ATOM 2601 C CA . THR A 1 349 ? -21.509 4.672 14.557 1.00 95.25 349 THR A CA 1
ATOM 2602 C C . THR A 1 349 ? -20.420 4.238 13.587 1.00 95.25 349 THR A C 1
ATOM 2604 O O . THR A 1 349 ? -20.648 4.176 12.381 1.00 95.25 349 THR A O 1
ATOM 2607 N N . GLN A 1 350 ? -19.256 3.879 14.126 1.00 92.31 350 GLN A N 1
ATOM 2608 C CA . GLN A 1 350 ? -18.170 3.245 13.383 1.00 92.31 350 GLN A CA 1
ATOM 2609 C C . GLN A 1 350 ? -17.765 1.941 14.053 1.00 92.31 350 GLN A C 1
ATOM 2611 O O . GLN A 1 350 ? -17.661 1.862 15.279 1.00 92.31 350 GLN A O 1
ATOM 2616 N N . THR A 1 351 ? -17.510 0.928 13.230 1.00 92.44 351 THR A N 1
ATOM 2617 C CA . THR A 1 351 ? -17.016 -0.374 13.668 1.00 92.44 351 THR A CA 1
ATOM 2618 C C . THR A 1 351 ? -15.677 -0.643 13.005 1.00 92.44 351 THR A C 1
ATOM 2620 O O . THR A 1 351 ? -15.554 -0.551 11.787 1.00 92.44 351 THR A O 1
ATOM 2623 N N . VAL A 1 352 ? -14.690 -0.999 13.818 1.00 92.25 352 VAL A N 1
ATOM 2624 C CA . VAL A 1 352 ? -13.350 -1.401 13.385 1.00 92.25 352 VAL A CA 1
ATOM 2625 C C . VAL A 1 352 ? -12.998 -2.757 13.980 1.00 92.25 352 VAL A C 1
ATOM 2627 O O . VAL A 1 352 ? -13.639 -3.234 14.920 1.00 92.25 352 VAL A O 1
ATOM 2630 N N . SER A 1 353 ? -11.977 -3.392 13.426 1.00 94.00 353 SER A N 1
ATOM 2631 C CA . SER A 1 353 ? -11.420 -4.624 13.969 1.00 94.00 353 SER A CA 1
ATOM 2632 C C . SER A 1 353 ? -10.221 -4.315 14.868 1.00 94.00 353 SER A C 1
ATOM 2634 O O . SER A 1 353 ? -9.492 -3.356 14.639 1.00 94.00 353 SER A O 1
ATOM 2636 N N . ALA A 1 354 ? -10.019 -5.134 15.897 1.00 94.19 354 ALA A N 1
ATOM 2637 C CA . ALA A 1 354 ? -8.888 -5.078 16.815 1.00 94.19 354 ALA A CA 1
ATOM 2638 C C . ALA A 1 354 ? -8.339 -6.493 16.992 1.00 94.19 354 ALA A C 1
ATOM 2640 O O . ALA A 1 354 ? -9.056 -7.365 17.481 1.00 94.19 354 ALA A O 1
ATOM 2641 N N . ILE A 1 355 ? -7.096 -6.745 16.598 1.00 94.38 355 ILE A N 1
ATOM 2642 C CA . ILE A 1 355 ? -6.439 -8.029 16.856 1.00 94.38 355 ILE A CA 1
ATOM 2643 C C . ILE A 1 355 ? -5.692 -7.975 18.183 1.00 94.38 355 ILE A C 1
ATOM 2645 O O . ILE A 1 355 ? -4.961 -7.022 18.431 1.00 94.38 355 ILE A O 1
ATOM 2649 N N . TYR A 1 356 ? -5.887 -8.987 19.030 1.00 94.50 356 TYR A N 1
ATOM 2650 C CA . TYR A 1 356 ? -5.176 -9.076 20.303 1.00 94.50 356 TYR A CA 1
ATOM 2651 C C . TYR A 1 356 ? -3.750 -9.605 20.097 1.00 94.50 356 TYR A C 1
ATOM 2653 O O . TYR A 1 356 ? -3.571 -10.761 19.709 1.00 94.50 356 TYR A O 1
ATOM 2661 N N . THR A 1 357 ? -2.742 -8.770 20.345 1.00 92.75 357 THR A N 1
ATOM 2662 C CA . THR A 1 357 ? -1.316 -9.065 20.130 1.00 92.75 357 THR A CA 1
ATOM 2663 C C . THR A 1 357 ? -0.530 -9.140 21.441 1.00 92.75 357 THR A C 1
ATOM 2665 O O . THR A 1 357 ? -0.999 -8.756 22.517 1.00 92.75 357 THR A O 1
ATOM 2668 N N . LEU A 1 358 ? 0.701 -9.637 21.347 1.00 88.88 358 LEU A N 1
ATOM 2669 C CA . LEU A 1 358 ? 1.713 -9.540 22.389 1.00 88.88 358 LEU A CA 1
ATOM 2670 C C . LEU A 1 358 ? 2.675 -8.396 22.038 1.00 88.88 358 LEU A C 1
ATOM 2672 O O . LEU A 1 358 ? 3.192 -8.322 20.921 1.00 88.88 358 LEU A O 1
ATOM 2676 N N . GLY A 1 359 ? 2.907 -7.499 22.993 1.00 76.19 359 GLY A N 1
ATOM 2677 C CA . GLY A 1 359 ? 3.843 -6.390 22.851 1.00 76.19 359 GLY A CA 1
ATOM 2678 C C . GLY A 1 359 ? 5.298 -6.860 22.761 1.00 76.19 359 GLY A C 1
ATOM 2679 O O . GLY A 1 359 ? 5.658 -7.961 23.182 1.00 76.19 359 GLY A O 1
ATOM 2680 N N . ALA A 1 360 ? 6.170 -5.999 22.235 1.00 64.38 360 ALA A N 1
ATOM 2681 C CA . ALA A 1 360 ? 7.598 -6.291 22.153 1.00 64.38 360 ALA A CA 1
ATOM 2682 C C . ALA A 1 360 ? 8.203 -6.472 23.563 1.00 64.38 360 ALA A C 1
ATOM 2684 O O . ALA A 1 360 ? 8.114 -5.577 24.402 1.00 64.38 360 ALA A O 1
ATOM 2685 N N . GLY A 1 361 ? 8.834 -7.624 23.820 1.00 55.09 361 GLY A N 1
ATOM 2686 C CA . GLY A 1 361 ? 9.554 -7.907 25.072 1.00 55.09 361 GLY A CA 1
ATOM 2687 C C . GLY A 1 361 ? 8.886 -8.894 26.037 1.00 55.09 361 GLY A C 1
ATOM 2688 O O . GLY A 1 361 ? 9.521 -9.280 27.014 1.00 55.09 361 GLY A O 1
ATOM 2689 N N . ILE A 1 362 ? 7.668 -9.362 25.755 1.00 56.53 362 ILE A N 1
ATOM 2690 C CA . ILE A 1 362 ? 7.026 -10.485 26.472 1.00 56.53 362 ILE A CA 1
ATOM 2691 C C . ILE A 1 362 ? 7.150 -11.803 25.702 1.00 56.53 362 ILE A C 1
ATOM 2693 O O . ILE A 1 362 ? 6.229 -12.616 25.711 1.00 56.53 362 ILE A O 1
ATOM 2697 N N . GLY A 1 363 ? 8.285 -11.992 25.019 1.00 51.25 363 GLY A N 1
ATOM 2698 C CA . GLY A 1 363 ? 8.588 -13.235 24.318 1.00 51.25 363 GLY A CA 1
ATOM 2699 C C . GLY A 1 363 ? 8.275 -14.448 25.179 1.00 51.25 363 GLY A C 1
ATOM 2700 O O . GLY A 1 363 ? 8.641 -14.468 26.355 1.00 51.25 363 GLY A O 1
ATOM 2701 N N . LEU A 1 364 ? 7.524 -15.384 24.597 1.00 46.84 364 LEU A N 1
ATOM 2702 C CA . LEU A 1 364 ? 7.199 -16.660 25.228 1.00 46.84 364 LEU A CA 1
ATOM 2703 C C . LEU A 1 364 ? 8.464 -17.399 25.669 1.00 46.84 364 LEU A C 1
ATOM 2705 O O . LEU A 1 364 ? 9.436 -17.427 24.877 1.00 46.84 364 LEU A O 1
#

pLDDT: mean 92.45, std 7.47, range [46.84, 98.69]

Sequence (364 aa):
MIYQSFSSIANAGEETCLNCSTHVVWIAVSIDGGISFTDYQVYIKPDVTVGYGHQFVNVSVDQAGSVYLVYNDNHNMFYSYSTTFGQSWNGPFRINSSPSNTAIFPWSSAGPAGTLDVVWYGSSYYDGVNPPDSYPMTASWQVYFAQNLAATTPNSKWSQTTASGIVHYGGVCESGVTCTGNRDLLDDFGVAASPTTGFATIIYTSDQYVNSANEPAQPFGSGGGCTQSSTNSVECSHTDIAVQTGGTSLLSATTKHHFQITKTDFEQISNNPSLTIQVTNIGNEAINALTAQISGLPLNLPWTPALSLQPGQITTATTGALPATLLLAVGTIYTVTITANLSDGTTETQTVSAIYTLGAGIGL

Solvent-accessible surface area (backbone atoms only — not comparable to full-atom values): 19308 Å² total; per-residue (Å²): 120,44,78,44,57,44,49,34,61,90,49,81,84,46,78,78,41,91,66,54,32,24,19,18,38,38,34,34,39,14,52,40,61,65,77,54,68,49,79,24,77,53,43,72,46,91,59,37,69,48,36,36,66,40,47,36,51,31,71,33,55,20,44,50,48,34,29,36,41,35,34,18,61,63,29,50,30,30,35,34,36,12,84,55,68,54,73,47,59,46,63,78,40,78,66,64,52,85,66,34,50,16,25,41,55,38,30,50,31,40,36,4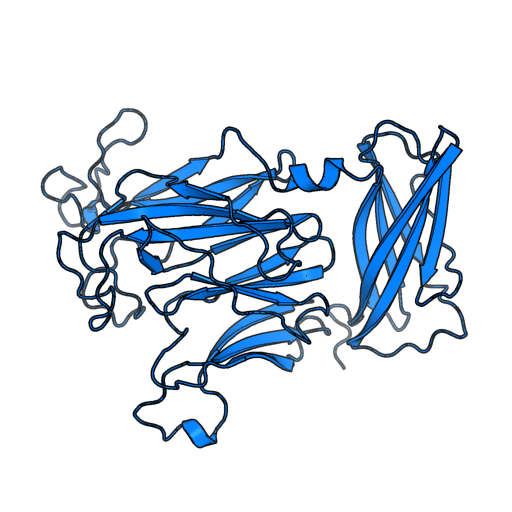7,67,38,18,37,38,40,36,28,45,22,17,64,46,74,60,100,83,59,60,51,52,73,37,54,72,85,26,45,28,24,41,32,38,32,40,22,71,42,58,80,41,88,88,53,70,69,56,74,47,76,63,54,64,77,28,42,56,27,27,48,44,68,60,65,95,73,49,92,56,46,57,36,49,62,91,56,63,43,47,44,54,39,94,87,66,21,33,46,38,35,42,34,40,26,8,45,58,48,76,44,96,91,47,58,46,46,74,65,45,96,83,67,21,30,37,82,89,40,37,61,30,63,49,19,45,43,83,47,77,39,68,58,87,71,85,85,29,40,53,59,60,53,75,83,37,53,54,43,73,62,39,65,46,30,33,30,74,75,97,46,59,35,43,35,42,29,40,34,27,66,27,90,55,35,34,57,44,78,47,41,25,48,69,87,37,75,42,75,67,68,49,45,62,63,71,63,40,44,54,76,36,66,31,37,21,64,37,64,74,66,53,90,86,60,85,84,52,80,75,42,74,39,44,40,36,41,38,38,33,36,69,88,72,50,74,50,75,50,74,44,59,33,52,29,30,41,33,72,85,65,72,130

Radius of gyration: 23.44 Å; Cα contacts (8 Å, |Δi|>4): 957; chains: 1; bounding box: 62×56×60 Å

Secondary structure (DSSP, 8-state):
-EEEEEEE-SSGGGGG-TT--S-EEEEEEESSSSS--EEEEEEE-SSTTS-S-SS--EEEE-TT--EEEEEESSS-EEEEEESSTTSS-EEEEE---TT-SEEEEEEEEE-STT-EEEEEEEES---SSS-GGG--TT-EEEEEEEEETTTTSTTPPPEEEEEEEEEEES----SGGG-SS--TTTT--EEEE-TTT--EEEEEEE-S---SSSSPPP--STTSS--GGG-SSGGG-EEEEEE--SS--GGGGGGG-SEEEEEEEEEESSSSEEEEEEEEE-SSS-EEEEEEEETTEEE----BSPSPBPTT-EEEEEE----TT----TT-EEEEEEEEEETTS-EEEEEEEEEEEEPTT---

Mean predicted aligned error: 5.56 Å

Foldseek 3Di:
DDKDKDFADPDPVCPPVPQFASQWIWMWDAQAQPPHTDIATADGDPPRNFHQLQPDFEWEAELLLKIKTWTDRLFWIFMWIDQQNRHDIDDGDTADDPQQRGWGLKEWYYYHDQKIKMKTWGWSDDDPPDGLQAFAQVTFIFIKMWIFLRNVDPPGDIDIDTQGDTQAGGGADRPPPPDPARCLFPSFWYWYQDNVQLWIKIKTKGQADDDDPVDHWACDDPVRTDDNVRRRHNSRIDIDMGTDPDDDGNCNSVAVDQKGFRHWEWEDEDPFIKTKIKMAGQHQWWFADKWKDKQNHGDDFPWPVDDRHHHGGMIMTMDSPDDPPDDDDAQDKIKMKMKTQTPVRDIDIDIGIHGYGYDHPPDD